Protein AF-A0A960QX09-F1 (afdb_monomer_lite)

Radius of gyration: 23.4 Å; chains: 1; bounding box: 51×48×58 Å

Sequence (249 aa):
DVKGFRGPKDVENPPGEWNRMEVICRGDTIRILINGVLVNEGANANPSEGFICLQAEGAECWIRRYELWPLDQFKEPWEPVESSTDTGYSASGESILPRRLPWSPEKSQAAWEIDGDYEMQLVASEPIVCDPVDVVWDEKGRMFVAEMRDYPLPPEPGPLLSRIRLLRDKDGDGRMDEAVTWADELDHVQGLLPMHGGLLATTRTAILFLKDTDGDDKADVVQPLYIRNEPGHNQLQVSCPRWGLDNAI

Foldseek 3Di:
DPVQDDDPPRLADGPPDDKDWDWDQDQQKIWIDIQLATPDIDGPHPVSDDDDDDDDPPDDDDDPDDDDDDPPPDDDPDDHDDYDPDPQADPVRDGPDDDDDDDDPVVVVVPDDDPDDDDDDDADDPPQAEQFQEWDAAPVRWIKTWHQPCPDPHDDPDFAATFIKTFDDPPPPNHTDHIDGQGGSAARWHAWDHDPQFIFTWHLFFTWTFHDDPPPSHTPDTHGPGGDPDSPHRPDGDHYDDQDPVRDD

Secondary structure (DSSP, 8-state):
--TT---TT--SPPTTSPP-EEEEEETTEEEEEETTEEEEEE-S-SSSSS-------SS----S------TTT---SSPPPPPP---SB-TTS-B-S--PPPPPHHHHHTT----SS--------TTT--SEEEEEE-TT--EEEEE-TT-SSPPSSS---EEEEEEE-SSSSSS--EEEEEEEEESS--EEEEETTEEEEE-SSEEEEEE-SSSSSS--EEEEEEE-S----SSS--------TTS--

Structure (mmCIF, N/CA/C/O backbone):
data_AF-A0A960QX09-F1
#
_entry.id   AF-A0A960QX09-F1
#
loop_
_atom_site.group_PDB
_atom_site.id
_atom_site.type_symbol
_atom_site.label_atom_id
_atom_site.label_alt_id
_atom_site.label_comp_id
_atom_site.label_asym_id
_atom_site.label_entity_id
_atom_site.label_seq_id
_atom_site.pdbx_PDB_ins_code
_atom_site.Cartn_x
_atom_site.Cartn_y
_atom_site.Cartn_z
_atom_site.occupancy
_atom_site.B_iso_or_equiv
_atom_site.auth_seq_id
_atom_site.auth_comp_id
_atom_site.auth_asym_id
_atom_site.auth_atom_id
_atom_site.pdbx_PDB_model_num
ATOM 1 N N . ASP A 1 1 ? 3.086 12.905 -15.453 1.00 44.03 1 ASP A N 1
ATOM 2 C CA . ASP A 1 1 ? 4.295 12.450 -16.174 1.00 44.03 1 ASP A CA 1
ATOM 3 C C . ASP A 1 1 ? 4.573 13.219 -17.448 1.00 44.03 1 ASP A C 1
ATOM 5 O O . ASP A 1 1 ? 3.675 13.837 -18.006 1.00 44.03 1 ASP A O 1
ATOM 9 N N . VAL A 1 2 ? 5.826 13.193 -17.911 1.00 38.38 2 VAL A N 1
ATOM 10 C CA . VAL A 1 2 ? 6.152 13.571 -19.293 1.00 38.38 2 VAL A CA 1
ATOM 11 C C . VAL A 1 2 ? 6.072 12.297 -20.121 1.00 38.38 2 VAL A C 1
ATOM 13 O O . VAL A 1 2 ? 6.813 11.351 -19.859 1.00 38.38 2 VAL A O 1
ATOM 16 N N . LYS A 1 3 ? 5.182 12.268 -21.114 1.00 45.34 3 LYS A N 1
ATOM 17 C CA . LYS A 1 3 ? 5.106 11.171 -22.083 1.00 45.34 3 LYS A CA 1
ATOM 18 C C . LYS A 1 3 ? 6.493 10.939 -22.696 1.00 45.34 3 LYS A C 1
ATOM 20 O O . LYS A 1 3 ? 7.078 11.868 -23.249 1.00 45.34 3 LYS A O 1
ATOM 25 N N . GLY A 1 4 ? 7.023 9.722 -22.567 1.00 53.06 4 GLY A N 1
ATOM 26 C CA . GLY A 1 4 ? 8.364 9.374 -23.053 1.00 53.06 4 GLY A CA 1
ATOM 27 C C . GLY A 1 4 ? 9.517 9.809 -22.141 1.00 53.06 4 GLY A C 1
ATOM 28 O O . GLY A 1 4 ? 10.626 10.007 -22.631 1.00 53.06 4 GLY A O 1
ATOM 29 N N . PHE A 1 5 ? 9.285 9.990 -20.835 1.00 55.28 5 PHE A N 1
ATOM 30 C CA . PHE A 1 5 ? 10.380 10.146 -19.877 1.00 55.28 5 PHE A CA 1
ATOM 31 C C . PHE A 1 5 ? 11.277 8.902 -19.895 1.00 55.28 5 PHE A C 1
ATOM 33 O O . PHE A 1 5 ? 10.812 7.794 -19.650 1.00 55.28 5 PHE A O 1
ATOM 40 N N . ARG A 1 6 ? 12.564 9.113 -20.172 1.00 59.38 6 ARG A N 1
ATOM 41 C CA . ARG A 1 6 ? 13.613 8.094 -20.129 1.00 59.38 6 ARG A CA 1
ATOM 42 C C . ARG A 1 6 ? 14.635 8.506 -19.083 1.00 59.38 6 ARG A C 1
ATOM 44 O O . ARG A 1 6 ? 14.982 9.690 -18.999 1.00 59.38 6 ARG A O 1
ATOM 51 N N . GLY A 1 7 ? 15.104 7.554 -18.281 1.00 61.09 7 GLY A N 1
ATOM 52 C CA . GLY A 1 7 ? 16.215 7.805 -17.369 1.00 61.09 7 GLY A CA 1
ATOM 53 C C . GLY A 1 7 ? 17.446 8.280 -18.155 1.00 61.09 7 GLY A C 1
ATOM 54 O O . GLY A 1 7 ? 17.626 7.879 -19.304 1.00 61.09 7 GLY A O 1
ATOM 55 N N . PRO A 1 8 ? 18.328 9.112 -17.574 1.00 56.88 8 PRO A N 1
ATOM 56 C CA . PRO A 1 8 ? 19.522 9.611 -18.266 1.00 56.88 8 PRO A CA 1
ATOM 57 C C . PRO A 1 8 ? 20.494 8.505 -18.722 1.00 56.88 8 PRO A C 1
ATOM 59 O O . PRO A 1 8 ? 21.439 8.797 -19.447 1.00 56.88 8 PRO A O 1
ATOM 62 N N . LYS A 1 9 ? 20.272 7.258 -18.290 1.00 66.44 9 LYS A N 1
ATOM 63 C CA . LYS A 1 9 ? 21.052 6.064 -18.634 1.00 66.44 9 LYS A CA 1
ATOM 64 C C . LYS A 1 9 ? 20.161 4.878 -19.005 1.00 66.44 9 LYS A C 1
ATOM 66 O O . LYS A 1 9 ? 20.527 3.732 -18.768 1.00 66.44 9 LYS A O 1
ATOM 71 N N . ASP A 1 10 ? 18.969 5.169 -19.521 1.00 73.44 10 ASP A N 1
ATOM 72 C CA . ASP A 1 10 ? 18.088 4.149 -20.073 1.00 73.44 10 ASP A CA 1
ATOM 73 C C . ASP A 1 10 ? 18.834 3.396 -21.186 1.00 73.44 10 ASP A C 1
ATOM 75 O O . ASP A 1 10 ? 19.271 3.995 -22.170 1.00 73.44 10 ASP A O 1
ATOM 79 N N . VAL A 1 11 ? 19.048 2.099 -20.964 1.00 81.12 11 VAL A N 1
ATOM 80 C CA . VAL A 1 11 ? 19.801 1.227 -21.872 1.00 81.12 11 VAL A CA 1
ATOM 81 C C . VAL A 1 11 ? 18.950 0.758 -23.043 1.00 81.12 11 VAL A C 1
ATOM 83 O O . VAL A 1 11 ? 19.486 0.202 -23.999 1.00 81.12 11 VAL A O 1
ATOM 86 N N . GLU A 1 12 ? 17.633 0.960 -22.983 1.00 81.75 12 GLU A N 1
ATOM 87 C CA . GLU A 1 12 ? 16.748 0.625 -24.082 1.00 81.75 12 GLU A CA 1
ATOM 88 C C . GLU A 1 12 ? 16.937 1.606 -25.254 1.00 81.75 12 GLU A C 1
ATOM 90 O O . GLU A 1 12 ? 17.370 2.754 -25.109 1.00 81.75 12 GLU A O 1
ATOM 95 N N . ASN A 1 13 ? 16.546 1.199 -26.448 1.00 81.81 13 ASN A N 1
ATOM 96 C CA . ASN A 1 13 ? 16.424 2.090 -27.587 1.00 81.81 13 ASN A CA 1
ATOM 97 C C . ASN A 1 13 ? 15.143 2.935 -27.459 1.00 81.81 13 ASN A C 1
ATOM 99 O O . ASN A 1 13 ? 14.242 2.588 -26.691 1.00 81.81 13 ASN A O 1
ATOM 103 N N . PRO A 1 14 ? 15.058 4.082 -28.155 1.00 79.19 14 PRO A N 1
ATOM 104 C CA . PRO A 1 14 ? 13.869 4.928 -28.135 1.00 79.19 14 PRO A CA 1
ATOM 105 C C . PRO A 1 14 ? 12.574 4.164 -28.441 1.00 79.19 14 PRO A C 1
ATOM 107 O O . PRO A 1 14 ? 12.598 3.189 -29.195 1.00 79.19 14 PRO A O 1
ATOM 110 N N . PRO A 1 15 ? 11.419 4.620 -27.920 1.00 73.88 15 PRO A N 1
ATOM 111 C CA . PRO A 1 15 ? 10.131 4.017 -28.243 1.00 73.88 15 PRO A CA 1
ATOM 112 C C . PRO A 1 15 ? 9.925 3.865 -29.758 1.00 73.88 15 PRO A C 1
ATOM 114 O O . PRO A 1 15 ? 10.048 4.833 -30.508 1.00 73.88 15 PRO A O 1
ATOM 117 N N . GLY A 1 16 ? 9.594 2.649 -30.196 1.00 79.62 16 GLY A N 1
ATOM 118 C CA . GLY A 1 16 ? 9.444 2.292 -31.613 1.00 79.62 16 GLY A CA 1
ATOM 119 C C . GLY A 1 16 ? 10.680 1.636 -32.239 1.00 79.62 16 GLY A C 1
ATOM 120 O O . GLY A 1 16 ? 10.580 1.085 -33.337 1.00 79.62 16 GLY A O 1
ATOM 121 N N . GLU A 1 17 ? 11.818 1.634 -31.547 1.00 82.00 17 GLU A N 1
ATOM 122 C CA . GLU A 1 17 ? 13.010 0.884 -31.938 1.00 82.00 17 GLU A CA 1
ATOM 123 C C . GLU A 1 17 ? 13.078 -0.475 -31.227 1.00 82.00 17 GLU A C 1
ATOM 125 O O . GLU A 1 17 ? 12.503 -0.687 -30.161 1.00 82.00 17 GLU A O 1
ATOM 130 N N . TRP A 1 18 ? 13.768 -1.435 -31.844 1.00 84.94 18 TRP A N 1
ATOM 131 C CA . TRP A 1 18 ? 13.898 -2.782 -31.291 1.00 84.94 18 TRP A CA 1
ATOM 132 C C . TRP A 1 18 ? 15.008 -2.834 -30.246 1.00 84.94 18 TRP A C 1
ATOM 134 O O . TRP A 1 18 ? 16.137 -2.440 -30.532 1.00 84.94 18 TRP A O 1
ATOM 144 N N . ASN A 1 19 ? 14.710 -3.394 -29.077 1.00 88.56 19 ASN A N 1
ATOM 145 C CA . ASN A 1 19 ? 15.711 -3.777 -28.086 1.00 88.56 19 ASN A CA 1
ATOM 146 C C . ASN A 1 19 ? 16.203 -5.203 -28.316 1.00 88.56 19 ASN A C 1
ATOM 148 O O . ASN A 1 19 ? 15.475 -6.059 -28.830 1.00 88.56 19 ASN A O 1
ATOM 152 N N . ARG A 1 20 ? 17.431 -5.470 -27.877 1.00 87.94 20 ARG A N 1
ATOM 153 C CA . ARG A 1 20 ? 17.954 -6.824 -27.732 1.00 87.94 20 ARG A CA 1
ATOM 154 C C . ARG A 1 20 ? 18.047 -7.179 -26.257 1.00 87.94 20 ARG A C 1
ATOM 156 O O . ARG A 1 20 ? 18.703 -6.473 -25.504 1.00 87.94 20 ARG A O 1
ATOM 163 N N . MET A 1 21 ? 17.448 -8.305 -25.889 1.00 90.31 21 MET A N 1
ATOM 164 C CA . MET A 1 21 ? 17.581 -8.902 -24.567 1.00 90.31 21 MET A CA 1
ATOM 165 C C . MET A 1 21 ? 18.354 -10.212 -24.672 1.00 90.31 21 MET A C 1
ATOM 167 O O . MET A 1 21 ? 18.040 -11.060 -25.509 1.00 90.31 21 MET A O 1
ATOM 171 N N . GLU A 1 22 ? 19.355 -10.373 -23.818 1.00 90.38 22 GLU A N 1
ATOM 172 C CA . GLU A 1 22 ? 20.084 -11.623 -23.640 1.00 90.38 22 GLU A CA 1
ATOM 173 C C . GLU A 1 22 ? 19.839 -12.158 -22.250 1.00 90.38 22 GLU A C 1
ATOM 175 O O . GLU A 1 22 ? 19.958 -11.426 -21.273 1.00 90.38 22 GLU A O 1
ATOM 180 N N . VAL A 1 23 ? 19.557 -13.452 -22.168 1.00 92.25 23 VAL A N 1
ATOM 181 C CA . VAL A 1 23 ? 19.460 -14.165 -20.901 1.00 92.25 23 VAL A CA 1
ATOM 182 C C . VAL A 1 23 ? 20.466 -15.305 -20.943 1.00 92.25 23 VAL A C 1
ATOM 184 O O . VAL A 1 23 ? 20.337 -16.229 -21.746 1.00 92.25 23 VAL A O 1
ATOM 187 N N . ILE A 1 24 ? 21.502 -15.211 -20.112 1.00 92.19 24 ILE A N 1
ATOM 188 C CA . ILE A 1 24 ? 22.587 -16.189 -20.031 1.00 92.19 24 ILE A CA 1
ATOM 189 C C . ILE A 1 24 ? 22.399 -16.991 -18.748 1.00 92.19 24 ILE A C 1
ATOM 191 O O . ILE A 1 24 ? 22.676 -16.494 -17.657 1.00 92.19 24 ILE A O 1
ATOM 195 N N . CYS A 1 25 ? 21.958 -18.238 -18.889 1.00 92.38 25 CYS A N 1
ATOM 196 C CA . CYS A 1 25 ? 21.809 -19.176 -17.779 1.00 92.38 25 CYS A CA 1
ATOM 197 C C . CYS A 1 25 ? 23.020 -20.115 -17.736 1.00 92.38 25 CYS A C 1
ATOM 199 O O . CYS A 1 25 ? 23.154 -20.980 -18.603 1.00 92.38 25 CYS A O 1
ATOM 201 N N . ARG A 1 26 ? 23.913 -19.954 -16.753 1.00 91.69 26 ARG A N 1
ATOM 202 C CA . ARG A 1 26 ? 25.082 -20.826 -16.550 1.00 91.69 26 ARG A CA 1
ATOM 203 C C . ARG A 1 26 ? 25.051 -21.411 -15.144 1.00 91.69 26 ARG A C 1
ATOM 205 O O . ARG A 1 26 ? 25.377 -20.723 -14.183 1.00 91.69 26 ARG A O 1
ATOM 212 N N . GLY A 1 27 ? 24.716 -22.696 -15.051 1.00 91.25 27 GLY A N 1
ATOM 213 C CA . GLY A 1 27 ? 24.478 -23.336 -13.759 1.00 91.25 27 GLY A CA 1
ATOM 214 C C . GLY A 1 27 ? 23.276 -22.693 -13.073 1.00 91.25 27 GLY A C 1
ATOM 215 O O . GLY A 1 27 ? 22.228 -22.541 -13.688 1.00 91.25 27 GLY A O 1
ATOM 216 N N . ASP A 1 28 ? 23.453 -22.272 -11.827 1.00 93.31 28 ASP A N 1
ATOM 217 C CA . ASP A 1 28 ? 22.458 -21.569 -11.013 1.00 93.31 28 ASP A CA 1
ATOM 218 C C . ASP A 1 28 ? 22.553 -20.031 -11.110 1.00 93.31 28 ASP A C 1
ATOM 220 O O . ASP A 1 28 ? 21.891 -19.321 -10.350 1.00 93.31 28 ASP A O 1
ATOM 224 N N . THR A 1 29 ? 23.349 -19.510 -12.049 1.00 93.56 29 THR A N 1
ATOM 225 C CA . THR A 1 29 ? 23.485 -18.073 -12.312 1.00 93.56 29 THR A CA 1
ATOM 226 C C . THR A 1 29 ? 22.738 -17.675 -13.579 1.00 93.56 29 THR A C 1
ATOM 228 O O . THR A 1 29 ? 22.919 -18.277 -14.642 1.00 93.56 29 THR A O 1
ATOM 231 N N . ILE A 1 30 ? 21.950 -16.604 -13.483 1.00 93.44 30 ILE A N 1
ATOM 232 C CA . ILE A 1 30 ? 21.207 -15.997 -14.590 1.00 93.44 30 ILE A CA 1
ATOM 233 C C . ILE A 1 30 ? 21.666 -14.550 -14.740 1.00 93.44 30 ILE A C 1
ATOM 235 O O . ILE A 1 30 ? 21.581 -13.763 -13.799 1.00 93.44 30 ILE A O 1
ATOM 239 N N . ARG A 1 31 ? 22.129 -14.181 -15.933 1.00 91.88 31 ARG A N 1
ATOM 240 C CA . ARG A 1 31 ? 22.474 -12.797 -16.286 1.00 91.88 31 ARG A CA 1
ATOM 241 C C . ARG A 1 31 ? 21.558 -12.290 -17.379 1.00 91.88 31 ARG A C 1
ATOM 243 O O . ARG A 1 31 ? 21.351 -12.991 -18.367 1.00 91.88 31 ARG A O 1
ATOM 250 N N . ILE A 1 32 ? 21.059 -11.073 -17.211 1.00 91.00 32 ILE A N 1
ATOM 251 C CA . ILE A 1 32 ? 20.203 -10.400 -18.181 1.00 91.00 32 ILE A CA 1
ATOM 252 C C . ILE A 1 32 ? 20.935 -9.176 -18.709 1.00 91.00 32 ILE A C 1
ATOM 254 O O . ILE A 1 32 ? 21.318 -8.297 -17.933 1.00 91.00 32 ILE A O 1
ATOM 258 N N . LEU A 1 33 ? 21.099 -9.110 -20.026 1.00 89.94 33 LEU A N 1
ATOM 259 C CA . LEU A 1 33 ? 21.647 -7.950 -20.709 1.00 89.94 33 LEU A CA 1
ATOM 260 C C . LEU A 1 33 ? 20.582 -7.318 -21.599 1.00 89.94 33 LEU A C 1
ATOM 262 O O . LEU A 1 33 ? 19.834 -8.030 -22.268 1.00 89.94 33 LEU A O 1
ATOM 266 N N . ILE A 1 34 ? 20.546 -5.991 -21.637 1.00 88.69 34 ILE A N 1
ATOM 267 C CA . ILE A 1 34 ? 19.752 -5.216 -22.590 1.00 88.69 34 ILE A CA 1
ATOM 268 C C . ILE A 1 34 ? 20.716 -4.396 -23.435 1.00 88.69 34 ILE A C 1
ATOM 270 O O . ILE A 1 34 ? 21.541 -3.656 -22.905 1.00 88.69 34 ILE A O 1
ATOM 274 N N . ASN A 1 35 ? 20.641 -4.570 -24.754 1.00 87.94 35 ASN A N 1
ATOM 275 C CA . ASN A 1 35 ? 21.515 -3.924 -25.733 1.00 87.94 35 ASN A CA 1
ATOM 276 C C . ASN A 1 35 ? 23.011 -4.059 -25.384 1.00 87.94 35 ASN A C 1
ATOM 278 O O . ASN A 1 35 ? 23.769 -3.111 -25.532 1.00 87.94 35 ASN A O 1
ATOM 282 N N . GLY A 1 36 ? 23.432 -5.237 -24.901 1.00 82.50 36 GLY A N 1
ATOM 283 C CA . GLY A 1 36 ? 24.820 -5.534 -24.514 1.00 82.50 36 GLY A CA 1
ATOM 284 C C . GLY A 1 36 ? 25.215 -5.076 -23.103 1.00 82.50 36 GLY A C 1
ATOM 285 O O . GLY A 1 36 ? 26.291 -5.425 -22.622 1.00 82.50 36 GLY A O 1
ATOM 286 N N . VAL A 1 37 ? 24.343 -4.350 -22.400 1.00 79.81 37 VAL A N 1
ATOM 287 C CA . VAL A 1 37 ? 24.586 -3.875 -21.033 1.00 79.81 37 VAL A CA 1
ATOM 288 C C . VAL A 1 37 ? 23.974 -4.840 -20.025 1.00 79.81 37 VAL A C 1
ATOM 290 O O . VAL A 1 37 ? 22.777 -5.105 -20.085 1.00 79.81 37 VAL A O 1
ATOM 293 N N . LEU A 1 38 ? 24.767 -5.344 -19.073 1.00 84.06 38 LEU A N 1
ATOM 294 C CA . LEU A 1 38 ? 24.258 -6.147 -17.955 1.00 84.06 38 LEU A CA 1
ATOM 295 C C . LEU A 1 38 ? 23.330 -5.294 -17.079 1.00 84.06 38 LEU A C 1
ATOM 297 O O . LEU A 1 38 ? 23.784 -4.341 -16.452 1.00 84.06 38 LEU A O 1
ATOM 301 N N . VAL A 1 39 ? 22.047 -5.653 -17.026 1.00 84.06 39 VAL A N 1
ATOM 302 C CA . VAL A 1 39 ? 21.027 -4.939 -16.236 1.00 84.06 39 VAL A CA 1
ATOM 303 C C . VAL A 1 39 ? 20.589 -5.703 -14.994 1.00 84.06 39 VAL A C 1
ATOM 305 O O . VAL A 1 39 ? 20.081 -5.096 -14.056 1.00 84.06 39 VAL A O 1
ATOM 308 N N . ASN A 1 40 ? 20.759 -7.028 -14.976 1.00 86.12 40 ASN A N 1
ATOM 309 C CA . ASN A 1 40 ? 20.392 -7.851 -13.830 1.00 86.12 40 ASN A CA 1
ATOM 310 C C . ASN A 1 40 ? 21.253 -9.120 -13.758 1.00 86.12 40 ASN A C 1
ATOM 312 O O . ASN A 1 40 ? 21.606 -9.705 -14.785 1.00 86.12 40 ASN A O 1
ATOM 316 N N . GLU A 1 41 ? 21.564 -9.559 -12.544 1.00 91.56 41 GLU A N 1
ATOM 317 C CA . GLU A 1 41 ? 22.264 -10.810 -12.265 1.00 91.56 41 GLU A CA 1
ATOM 318 C C . GLU A 1 41 ? 21.666 -11.463 -11.015 1.00 91.56 41 GLU A C 1
ATOM 320 O O . GLU A 1 41 ? 21.620 -10.862 -9.943 1.00 91.56 41 GLU A O 1
ATOM 325 N N . GLY A 1 42 ? 21.219 -12.708 -11.163 1.00 87.88 42 GLY A N 1
ATOM 326 C CA . GLY A 1 42 ? 20.766 -13.564 -10.072 1.00 87.88 42 GLY A CA 1
ATOM 327 C C . GLY A 1 42 ? 21.670 -14.785 -9.938 1.00 87.88 42 GLY A C 1
ATOM 328 O O . GLY A 1 42 ? 22.134 -15.328 -10.939 1.00 87.88 42 GLY A O 1
ATOM 329 N N . ALA A 1 43 ? 21.903 -15.230 -8.706 1.00 91.75 43 ALA A N 1
ATOM 330 C CA . ALA A 1 43 ? 22.661 -16.440 -8.387 1.00 91.75 43 ALA A CA 1
ATOM 331 C C . ALA A 1 43 ? 21.861 -17.332 -7.429 1.00 91.75 43 ALA A C 1
ATOM 333 O O . ALA A 1 43 ? 20.946 -16.851 -6.756 1.00 91.75 43 ALA A O 1
ATOM 334 N N . ASN A 1 44 ? 22.237 -18.609 -7.325 1.00 92.50 44 ASN A N 1
ATOM 335 C CA . ASN A 1 44 ? 21.518 -19.628 -6.549 1.00 92.50 44 ASN A CA 1
ATOM 336 C C . ASN A 1 44 ? 20.071 -19.846 -7.037 1.00 92.50 44 ASN A C 1
ATOM 338 O O . ASN A 1 44 ? 19.156 -20.046 -6.234 1.00 92.50 44 ASN A O 1
ATOM 342 N N . ALA A 1 45 ? 19.844 -19.784 -8.353 1.00 89.12 45 ALA A N 1
ATOM 343 C CA . ALA A 1 45 ? 18.545 -20.081 -8.945 1.00 89.12 45 ALA A CA 1
ATOM 344 C C . ALA A 1 45 ? 18.127 -21.531 -8.645 1.00 89.12 45 ALA A C 1
ATOM 346 O O . ALA A 1 45 ? 18.881 -22.474 -8.890 1.00 89.12 45 ALA A O 1
ATOM 347 N N . ASN A 1 46 ? 16.909 -21.708 -8.130 1.00 89.38 46 ASN A N 1
ATOM 348 C CA . ASN A 1 46 ? 16.318 -23.014 -7.860 1.00 89.38 46 ASN A CA 1
ATOM 349 C C . ASN A 1 46 ? 14.894 -23.079 -8.449 1.00 89.38 46 ASN A C 1
ATOM 351 O O . ASN A 1 46 ? 14.038 -22.309 -8.007 1.00 89.38 46 ASN A O 1
ATOM 355 N N . PRO A 1 47 ? 14.614 -23.986 -9.402 1.00 88.38 47 PRO A N 1
ATOM 356 C CA . PRO A 1 47 ? 15.530 -24.993 -9.950 1.00 88.38 47 PRO A CA 1
ATOM 357 C C . PRO A 1 47 ? 16.639 -24.379 -10.826 1.00 88.38 47 PRO A C 1
ATOM 359 O O . PRO A 1 47 ? 16.419 -23.370 -11.490 1.00 88.38 47 PRO A O 1
ATOM 362 N N . SER A 1 48 ? 17.825 -24.999 -10.837 1.00 88.44 48 SER A N 1
ATOM 363 C CA . SER A 1 48 ? 18.981 -24.566 -11.648 1.00 88.44 48 SER A CA 1
ATOM 364 C C . SER A 1 48 ? 19.012 -25.175 -13.058 1.00 88.44 48 SER A C 1
ATOM 366 O O . SER A 1 48 ? 19.858 -24.825 -13.876 1.00 88.44 48 SER A O 1
ATOM 368 N N . GLU A 1 49 ? 18.078 -26.076 -13.367 1.00 89.44 49 GLU A N 1
ATOM 369 C CA . GLU A 1 49 ? 17.894 -26.684 -14.684 1.00 89.44 49 GLU A CA 1
ATOM 370 C C . GLU A 1 49 ? 16.408 -26.944 -14.962 1.00 89.44 49 GLU A C 1
ATOM 372 O O . GLU A 1 49 ? 15.607 -27.112 -14.040 1.00 89.44 49 GLU A O 1
ATOM 377 N N . GLY A 1 50 ? 16.025 -26.978 -16.240 1.00 89.50 50 GLY A N 1
ATOM 378 C CA . GLY A 1 50 ? 14.648 -27.251 -16.638 1.00 89.50 50 GLY A CA 1
ATOM 379 C C . GLY A 1 50 ? 14.253 -26.598 -17.956 1.00 89.50 50 GLY A C 1
ATOM 380 O O . GLY A 1 50 ? 15.090 -26.277 -18.800 1.00 89.50 50 GLY A O 1
ATOM 381 N N . PHE A 1 51 ? 12.945 -26.424 -18.134 1.00 86.25 51 PHE A N 1
ATOM 382 C CA . PHE A 1 51 ? 12.386 -25.746 -19.298 1.00 86.25 51 PHE A CA 1
ATOM 383 C C . PHE A 1 51 ? 12.562 -24.231 -19.187 1.00 86.25 51 PHE A C 1
ATOM 385 O O . PHE A 1 51 ? 12.381 -23.651 -18.119 1.00 86.25 51 PHE A O 1
ATOM 392 N N . ILE A 1 52 ? 12.873 -23.593 -20.314 1.00 84.44 52 ILE A N 1
ATOM 393 C CA . ILE A 1 52 ? 12.932 -22.136 -20.433 1.00 84.44 52 ILE A CA 1
ATOM 394 C C . ILE A 1 52 ? 11.587 -21.660 -20.979 1.00 84.44 52 ILE A C 1
ATOM 396 O O . ILE A 1 52 ? 11.150 -22.114 -22.038 1.00 84.44 52 ILE A O 1
ATOM 400 N N . CYS A 1 53 ? 10.948 -20.739 -20.262 1.00 83.12 53 CYS A N 1
ATOM 401 C CA . CYS A 1 53 ? 9.669 -20.147 -20.641 1.00 83.12 53 CYS A CA 1
ATOM 402 C C . CYS A 1 53 ? 9.835 -18.657 -20.951 1.00 83.12 53 CYS A C 1
ATOM 404 O O . CYS A 1 53 ? 10.671 -17.978 -20.357 1.00 83.12 53 CYS A O 1
ATOM 406 N N . LEU A 1 54 ? 9.003 -18.149 -21.859 1.00 82.25 54 LEU A N 1
ATOM 407 C CA . LEU A 1 54 ? 8.808 -16.716 -22.060 1.00 82.25 54 LEU A CA 1
ATOM 408 C C . LEU A 1 54 ? 7.578 -16.270 -21.272 1.00 82.25 54 LEU A C 1
ATOM 410 O O . LEU A 1 54 ? 6.514 -16.873 -21.404 1.00 82.25 54 LEU A O 1
ATOM 414 N N . GLN A 1 55 ? 7.728 -15.211 -20.481 1.00 82.81 55 GLN A N 1
ATOM 415 C CA . GLN A 1 55 ? 6.650 -14.599 -19.710 1.00 82.81 55 GLN A CA 1
ATOM 416 C C . GLN A 1 55 ? 6.567 -13.111 -20.056 1.00 82.81 55 GLN A C 1
ATOM 418 O O . GLN A 1 55 ? 7.590 -12.439 -20.163 1.00 82.81 55 GLN A O 1
ATOM 423 N N . ALA A 1 56 ? 5.344 -12.610 -20.218 1.00 81.56 56 ALA A N 1
ATOM 424 C CA . ALA A 1 56 ? 5.047 -11.185 -20.272 1.00 81.56 56 ALA A CA 1
ATOM 425 C C . ALA A 1 56 ? 4.163 -10.840 -19.067 1.00 81.56 56 ALA A C 1
ATOM 427 O O . ALA A 1 56 ? 3.176 -11.533 -18.811 1.00 81.56 56 ALA A O 1
ATOM 428 N N . GLU A 1 57 ? 4.525 -9.807 -18.308 1.00 74.69 57 GLU A N 1
ATOM 429 C CA . GLU A 1 57 ? 3.769 -9.363 -17.134 1.00 74.69 57 GLU A CA 1
ATOM 430 C C . GLU A 1 57 ? 2.921 -8.139 -17.484 1.00 74.69 57 GLU A C 1
ATOM 432 O O . GLU A 1 57 ? 3.441 -7.060 -17.746 1.00 74.69 57 GLU A O 1
ATOM 437 N N . GLY A 1 58 ? 1.598 -8.312 -17.510 1.00 67.19 58 GLY A N 1
ATOM 438 C CA . GLY A 1 58 ? 0.634 -7.206 -17.554 1.00 67.19 58 GLY A CA 1
ATOM 439 C C . GLY A 1 58 ? 0.514 -6.425 -18.871 1.00 67.19 58 GLY A C 1
ATOM 440 O O . GLY A 1 58 ? -0.416 -5.633 -18.992 1.00 67.19 58 GLY A O 1
ATOM 441 N N . ALA A 1 59 ? 1.383 -6.650 -19.863 1.00 75.69 59 ALA A N 1
ATOM 442 C CA . ALA A 1 59 ? 1.341 -5.965 -21.159 1.00 75.69 59 ALA A CA 1
ATOM 443 C C . ALA A 1 59 ? 1.747 -6.867 -22.339 1.00 75.69 59 ALA A C 1
ATOM 445 O O . ALA A 1 59 ? 2.385 -7.908 -22.170 1.00 75.69 59 ALA A O 1
ATOM 446 N N . GLU A 1 60 ? 1.377 -6.454 -23.554 1.00 81.25 60 GLU A N 1
ATOM 447 C CA . GLU A 1 60 ? 1.761 -7.140 -24.791 1.00 81.25 60 GLU A CA 1
ATOM 448 C C . GLU A 1 60 ? 3.275 -7.062 -25.041 1.00 81.25 60 GLU A C 1
ATOM 450 O O . GLU A 1 60 ? 3.887 -5.999 -24.939 1.00 81.25 60 GLU A O 1
ATOM 455 N N . CYS A 1 61 ? 3.872 -8.188 -25.443 1.00 81.44 61 CYS A N 1
ATOM 456 C CA . CYS A 1 61 ? 5.276 -8.270 -25.836 1.00 81.44 61 CYS A CA 1
ATOM 457 C C . CYS A 1 61 ? 5.391 -8.599 -27.328 1.00 81.44 61 CYS A C 1
ATOM 459 O O . CYS A 1 61 ? 4.882 -9.620 -27.796 1.00 81.44 61 CYS A O 1
ATOM 461 N N . TRP A 1 62 ? 6.096 -7.748 -28.073 1.00 85.81 62 TRP A N 1
ATOM 462 C CA . TRP A 1 62 ? 6.367 -7.949 -29.493 1.00 85.81 62 TRP A CA 1
ATOM 463 C C . TRP A 1 62 ? 7.773 -8.518 -29.663 1.00 85.81 62 TRP A C 1
ATOM 465 O O . TRP A 1 62 ? 8.753 -7.902 -29.251 1.00 85.81 62 TRP A O 1
ATOM 475 N N . ILE A 1 63 ? 7.887 -9.685 -30.299 1.00 89.12 63 ILE A N 1
ATOM 476 C CA . ILE A 1 63 ? 9.168 -10.371 -30.496 1.00 89.12 63 ILE A CA 1
ATOM 477 C C . ILE A 1 63 ? 9.456 -10.472 -31.988 1.00 89.12 63 ILE A C 1
ATOM 479 O O . ILE A 1 63 ? 8.785 -11.196 -32.722 1.00 89.12 63 ILE A O 1
ATOM 483 N N . ARG A 1 64 ? 10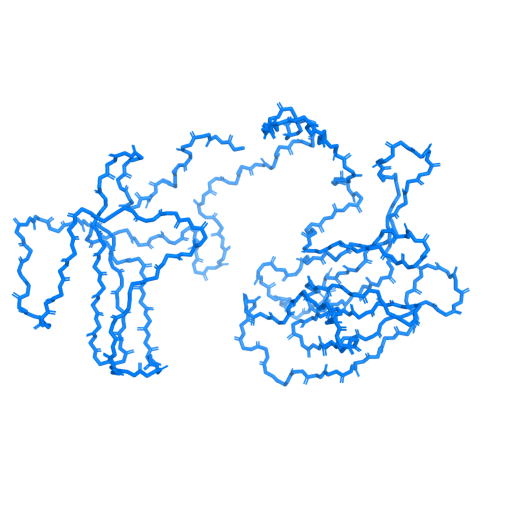.490 -9.762 -32.446 1.00 87.56 64 ARG A N 1
ATOM 484 C CA . ARG A 1 64 ? 10.926 -9.824 -33.848 1.00 87.56 64 ARG A CA 1
ATOM 485 C C . ARG A 1 64 ? 11.751 -11.074 -34.160 1.00 87.56 64 ARG A C 1
ATOM 487 O O . ARG A 1 64 ? 11.660 -11.607 -35.263 1.00 87.56 64 ARG A O 1
ATOM 494 N N . ARG A 1 65 ? 12.594 -11.507 -33.221 1.00 88.19 65 ARG A N 1
ATOM 495 C CA . ARG A 1 65 ? 13.466 -12.681 -33.345 1.00 88.19 65 ARG A CA 1
ATOM 496 C C . ARG A 1 65 ? 13.698 -13.266 -31.960 1.00 88.19 65 ARG A C 1
ATOM 498 O O . ARG A 1 65 ? 14.064 -12.533 -31.048 1.00 88.19 65 ARG A O 1
ATOM 505 N N . TYR A 1 66 ? 13.506 -14.573 -31.836 1.00 88.94 66 TYR A N 1
ATOM 506 C CA . TYR A 1 66 ? 13.794 -15.333 -30.628 1.00 88.94 66 TYR A CA 1
ATOM 507 C C . TYR A 1 66 ? 14.695 -16.502 -30.983 1.00 88.94 66 TYR A C 1
ATOM 509 O O . TYR A 1 66 ? 14.418 -17.231 -31.936 1.00 88.94 66 TYR A O 1
ATOM 517 N N . GLU A 1 67 ? 15.775 -16.661 -30.229 1.00 89.38 67 GLU A N 1
ATOM 518 C CA . GLU A 1 67 ? 16.748 -17.719 -30.446 1.00 89.38 67 GLU A CA 1
ATOM 519 C C . GLU A 1 67 ? 17.199 -18.288 -29.115 1.00 89.38 67 GLU A C 1
ATOM 521 O O . GLU A 1 67 ? 17.384 -17.555 -28.145 1.00 89.38 67 GLU A O 1
ATOM 526 N N . LEU A 1 68 ? 17.422 -19.597 -29.104 1.00 90.75 68 LEU A N 1
ATOM 527 C CA . LEU A 1 68 ? 18.006 -20.302 -27.982 1.00 90.75 68 LEU A CA 1
ATOM 528 C C . LEU A 1 68 ? 19.285 -20.977 -28.464 1.00 90.75 68 LEU A C 1
ATOM 530 O O . LEU A 1 68 ? 19.254 -21.812 -29.368 1.00 90.75 68 LEU A O 1
ATOM 534 N N . TRP A 1 69 ? 20.402 -20.602 -27.853 1.00 91.25 69 TRP A N 1
ATOM 535 C CA . TRP A 1 69 ? 21.722 -21.119 -28.184 1.00 91.25 69 TRP A CA 1
ATOM 536 C C . TRP A 1 69 ? 22.297 -21.864 -26.980 1.00 91.25 69 TRP A C 1
ATOM 538 O O . TRP A 1 69 ? 22.149 -21.391 -25.851 1.00 91.25 69 TRP A O 1
ATOM 548 N N . PRO A 1 70 ? 22.993 -22.997 -27.183 1.00 91.94 70 PRO A N 1
ATOM 549 C CA . PRO A 1 70 ? 23.847 -23.541 -26.140 1.00 91.94 70 PRO A CA 1
ATOM 550 C C . PRO A 1 70 ? 24.895 -22.503 -25.722 1.00 91.94 70 PRO A C 1
ATOM 552 O O . PRO A 1 70 ? 25.348 -21.697 -26.543 1.00 91.94 70 PRO A O 1
ATOM 555 N N . LEU A 1 71 ? 25.300 -22.549 -24.451 1.00 89.00 71 LEU A N 1
ATOM 556 C CA . LEU A 1 71 ? 26.319 -21.647 -23.918 1.00 89.00 71 LEU A CA 1
ATOM 557 C C . LEU A 1 71 ? 27.581 -21.657 -24.786 1.00 89.00 71 LEU A C 1
ATOM 559 O O . LEU A 1 71 ? 27.992 -22.696 -25.302 1.00 89.00 71 LEU A O 1
ATOM 563 N N . ASP A 1 72 ? 28.185 -20.477 -24.929 1.00 84.25 72 ASP A N 1
ATOM 564 C CA . ASP A 1 72 ? 29.461 -20.251 -25.619 1.00 84.25 72 ASP A CA 1
ATOM 565 C C . ASP A 1 72 ? 29.453 -20.528 -27.140 1.00 84.25 72 ASP A C 1
ATOM 567 O O . ASP A 1 72 ? 30.488 -20.407 -27.798 1.00 84.25 72 ASP A O 1
ATOM 571 N N . GLN A 1 73 ? 28.297 -20.863 -27.731 1.00 85.94 73 GLN A N 1
ATOM 572 C CA . GLN A 1 73 ? 28.163 -21.069 -29.181 1.00 85.94 73 GLN A CA 1
ATOM 573 C C . GLN A 1 73 ? 27.703 -19.821 -29.935 1.00 85.94 73 GLN A C 1
ATOM 575 O O . GLN A 1 73 ? 28.015 -19.669 -31.118 1.00 85.94 73 GLN A O 1
ATOM 580 N N . PHE A 1 74 ? 26.976 -18.924 -29.268 1.00 81.75 74 PHE A N 1
ATOM 581 C CA . PHE A 1 74 ? 26.588 -17.654 -29.865 1.00 81.75 74 PHE A CA 1
ATOM 582 C C . PHE A 1 74 ? 27.810 -16.737 -29.986 1.00 81.75 74 PHE A C 1
ATOM 584 O O . PHE A 1 74 ? 28.540 -16.522 -29.020 1.00 81.75 74 PHE A O 1
ATOM 591 N N . LYS A 1 75 ? 28.026 -16.189 -31.183 1.00 73.31 75 LYS A N 1
ATOM 592 C CA . LYS A 1 75 ? 29.011 -15.135 -31.433 1.00 73.31 75 LYS A CA 1
ATOM 593 C C . LYS A 1 75 ? 28.272 -13.888 -31.866 1.00 73.31 75 LYS A C 1
ATOM 595 O O . LYS A 1 75 ? 27.524 -13.931 -32.842 1.00 73.31 75 LYS A O 1
ATOM 600 N N . GLU A 1 76 ? 28.498 -12.801 -31.146 1.00 67.12 76 GLU A N 1
ATOM 601 C CA . GLU A 1 76 ? 27.855 -11.529 -31.429 1.00 67.12 76 GLU A CA 1
ATOM 602 C C . GLU A 1 76 ? 28.375 -10.967 -32.765 1.00 67.12 76 GLU A C 1
ATOM 604 O O . GLU A 1 76 ? 29.588 -10.849 -32.949 1.00 67.12 76 GLU A O 1
ATOM 609 N N . PRO A 1 77 ? 27.498 -10.682 -33.742 1.00 67.31 77 PRO A N 1
ATOM 610 C CA . PRO A 1 77 ? 27.929 -10.167 -35.036 1.00 67.31 77 PRO A CA 1
ATOM 611 C C . PRO A 1 77 ? 28.108 -8.637 -35.061 1.00 67.31 77 PRO A C 1
ATOM 613 O O . PRO A 1 77 ? 28.392 -8.092 -36.126 1.00 67.31 77 PRO A O 1
ATOM 616 N N . TRP A 1 78 ? 27.937 -7.939 -33.934 1.00 65.19 78 TRP A N 1
ATOM 617 C CA . TRP A 1 78 ? 28.114 -6.486 -33.799 1.00 65.19 78 TRP A CA 1
ATOM 618 C C . TRP A 1 78 ? 28.976 -6.141 -32.570 1.00 65.19 78 TRP A C 1
ATOM 620 O O . TRP A 1 78 ? 29.271 -7.004 -31.749 1.00 65.19 78 TRP A O 1
ATOM 630 N N . GLU A 1 79 ? 29.413 -4.884 -32.476 1.00 61.34 79 GLU A N 1
ATOM 631 C CA . GLU A 1 79 ? 30.295 -4.381 -31.411 1.00 61.34 79 GLU A CA 1
ATOM 632 C C . GLU A 1 79 ? 29.556 -4.287 -30.054 1.00 61.34 79 GLU A C 1
ATOM 634 O O . GLU A 1 79 ? 28.425 -3.788 -30.031 1.00 61.34 79 GLU A O 1
ATOM 639 N N . PRO A 1 80 ? 30.165 -4.713 -28.927 1.00 55.38 80 PRO A N 1
ATOM 640 C CA . PRO A 1 80 ? 29.572 -4.585 -27.595 1.00 55.38 80 PRO A CA 1
ATOM 641 C C . PRO A 1 80 ? 29.321 -3.120 -27.223 1.00 55.38 80 PRO A C 1
ATOM 643 O O . PRO A 1 80 ? 30.196 -2.269 -27.391 1.00 55.38 80 PRO A O 1
ATOM 646 N N . VAL A 1 81 ? 28.144 -2.824 -26.671 1.00 55.22 81 VAL A N 1
ATOM 647 C CA . VAL A 1 81 ? 27.845 -1.503 -26.100 1.00 55.22 81 VAL A CA 1
ATOM 648 C C . VAL A 1 81 ? 28.436 -1.432 -24.691 1.00 55.22 81 VAL A C 1
ATOM 650 O O . VAL A 1 81 ? 28.320 -2.375 -23.911 1.00 55.22 81 VAL A O 1
ATOM 653 N N . GLU A 1 82 ? 29.094 -0.322 -24.360 1.00 46.34 82 GLU A N 1
ATOM 654 C CA . GLU A 1 82 ? 29.717 -0.112 -23.049 1.00 46.34 82 GLU A CA 1
ATOM 655 C C . GLU A 1 82 ? 28.668 -0.163 -21.920 1.00 46.34 82 GLU A C 1
ATOM 657 O O . GLU A 1 82 ? 27.627 0.492 -21.985 1.00 46.34 82 GLU A O 1
ATOM 662 N N . SER A 1 83 ? 28.931 -0.953 -20.875 1.00 41.09 83 SER A N 1
ATOM 663 C CA . SER A 1 83 ? 27.988 -1.180 -19.777 1.00 41.09 83 SER A CA 1
ATOM 664 C C . SER A 1 83 ? 27.740 0.078 -18.936 1.00 41.09 83 SER A C 1
ATOM 666 O O . SER A 1 83 ? 28.687 0.666 -18.411 1.00 41.09 83 SER A O 1
ATOM 668 N N . SER A 1 84 ? 26.472 0.427 -18.706 1.00 43.12 84 SER A N 1
ATOM 669 C CA . SER A 1 84 ? 26.075 1.387 -17.668 1.00 43.12 84 SER A CA 1
ATOM 670 C C . SER A 1 84 ? 26.158 0.738 -16.282 1.00 43.12 84 SER A C 1
ATOM 672 O O . SER A 1 84 ? 25.603 -0.332 -16.060 1.00 43.12 84 SER A O 1
ATOM 674 N N . THR A 1 85 ? 26.834 1.388 -15.335 1.00 43.38 85 THR A N 1
ATOM 675 C CA . THR A 1 85 ? 27.024 0.927 -13.944 1.00 43.38 85 THR A CA 1
ATOM 676 C C . THR A 1 85 ? 26.017 1.528 -12.957 1.00 43.38 85 THR A C 1
ATOM 678 O O . THR A 1 85 ? 26.280 1.593 -11.759 1.00 43.38 85 THR A O 1
ATOM 681 N N . ASP A 1 86 ? 24.885 2.032 -13.443 1.00 50.16 86 ASP A N 1
ATOM 682 C CA . ASP A 1 86 ? 24.041 2.950 -12.684 1.00 50.16 86 ASP A CA 1
ATOM 683 C C . ASP A 1 86 ? 22.586 2.469 -12.585 1.00 50.16 86 ASP A C 1
ATOM 685 O O . ASP A 1 86 ? 21.828 2.536 -13.551 1.00 50.16 86 ASP A O 1
ATOM 689 N N . THR A 1 87 ? 22.207 2.014 -11.389 1.00 49.41 87 THR A N 1
ATOM 690 C CA . THR A 1 87 ? 20.854 1.578 -11.004 1.00 49.41 87 THR A CA 1
ATOM 691 C C . THR A 1 87 ? 19.962 2.725 -10.504 1.00 49.41 87 THR A C 1
ATOM 693 O O . THR A 1 87 ? 18.863 2.482 -10.009 1.00 49.41 87 THR A O 1
ATOM 696 N N . GLY A 1 88 ? 20.412 3.982 -10.594 1.00 47.62 88 GLY A N 1
ATOM 697 C CA . GLY A 1 88 ? 19.697 5.161 -10.095 1.00 47.62 88 GLY A CA 1
ATOM 698 C C . GLY A 1 88 ? 19.842 5.412 -8.588 1.00 47.62 88 GLY A C 1
ATOM 699 O O . GLY A 1 88 ? 19.273 6.385 -8.081 1.00 47.62 88 GLY A O 1
ATOM 700 N N . TYR A 1 89 ? 20.632 4.594 -7.886 1.00 44.94 89 TYR A N 1
ATOM 701 C CA . TYR A 1 89 ? 20.927 4.725 -6.458 1.00 44.94 89 TYR A CA 1
ATOM 702 C C . TYR A 1 89 ? 22.430 4.611 -6.199 1.00 44.94 89 TYR A C 1
ATOM 704 O O . TYR A 1 89 ? 23.122 3.791 -6.803 1.00 44.94 89 TYR A O 1
ATOM 712 N N . SER A 1 90 ? 22.944 5.413 -5.267 1.00 49.56 90 SER A N 1
ATOM 713 C CA . SER A 1 90 ? 24.266 5.164 -4.693 1.00 49.56 90 SER A CA 1
ATOM 714 C C . SER A 1 90 ? 24.227 3.938 -3.767 1.00 49.56 90 SER A C 1
ATOM 716 O O . SER A 1 90 ? 23.176 3.554 -3.256 1.00 49.56 90 SER A O 1
ATOM 718 N N . ALA A 1 91 ? 25.396 3.375 -3.449 1.00 41.66 91 ALA A N 1
ATOM 719 C CA . ALA A 1 91 ? 25.531 2.349 -2.408 1.00 41.66 91 ALA A CA 1
ATOM 720 C C . ALA A 1 91 ? 25.066 2.819 -1.007 1.00 41.66 91 ALA A C 1
ATOM 722 O O . ALA A 1 91 ? 24.917 2.001 -0.106 1.00 41.66 91 ALA A O 1
ATOM 723 N N . SER A 1 92 ? 24.841 4.127 -0.824 1.00 49.94 92 SER A N 1
ATOM 724 C CA . SER A 1 92 ? 24.281 4.742 0.385 1.00 49.94 92 SER A CA 1
ATOM 725 C C . SER A 1 92 ? 22.772 5.021 0.301 1.00 49.94 92 SER A C 1
ATOM 727 O O . SER A 1 92 ? 22.219 5.604 1.229 1.00 49.94 92 SER A O 1
ATOM 729 N N . GLY A 1 93 ? 22.097 4.635 -0.790 1.00 44.91 93 GLY A N 1
ATOM 730 C CA . GLY A 1 93 ? 20.658 4.861 -0.987 1.00 44.91 93 GLY A CA 1
ATOM 731 C C . GLY A 1 93 ? 20.285 6.287 -1.409 1.00 44.91 93 GLY A C 1
ATOM 732 O O . GLY A 1 93 ? 19.103 6.625 -1.479 1.00 44.91 93 GLY A O 1
ATOM 733 N N . GLU A 1 94 ? 21.264 7.139 -1.719 1.00 46.31 94 GLU A N 1
ATOM 734 C CA . GLU A 1 94 ? 20.998 8.475 -2.244 1.00 46.31 94 GLU A CA 1
ATOM 735 C C . GLU A 1 94 ? 20.598 8.392 -3.719 1.00 46.31 94 GLU A C 1
ATOM 737 O O . GLU A 1 94 ? 21.262 7.748 -4.536 1.00 46.31 94 GLU A O 1
ATOM 742 N N . SER A 1 95 ? 19.498 9.068 -4.068 1.00 48.03 95 SER A N 1
ATOM 743 C CA . SER A 1 95 ? 19.099 9.217 -5.465 1.00 48.03 95 SER A CA 1
ATOM 744 C C . SER A 1 95 ? 20.094 10.130 -6.169 1.00 48.03 95 SER A C 1
ATOM 746 O O . SER A 1 95 ? 20.271 11.289 -5.796 1.00 48.03 95 SER A O 1
ATOM 748 N N . ILE A 1 96 ? 20.724 9.598 -7.207 1.00 54.78 96 ILE A N 1
ATOM 749 C CA . ILE A 1 96 ? 21.688 10.305 -8.059 1.00 54.78 96 ILE A CA 1
ATOM 750 C C . ILE A 1 96 ? 21.012 11.009 -9.247 1.00 54.78 96 ILE A C 1
ATOM 752 O O . ILE A 1 96 ? 21.672 11.645 -10.068 1.00 54.78 96 ILE A O 1
ATOM 756 N N . LEU A 1 97 ? 19.678 10.940 -9.315 1.00 52.75 97 LEU A N 1
ATOM 757 C CA . LEU A 1 97 ? 18.853 11.730 -10.220 1.00 52.75 97 LEU A CA 1
ATOM 758 C C . LEU A 1 97 ? 18.457 13.056 -9.550 1.00 52.75 97 LEU A C 1
ATOM 760 O O . LEU A 1 97 ? 18.230 13.095 -8.338 1.00 52.75 97 LEU A O 1
ATOM 764 N N . PRO A 1 98 ? 18.308 14.157 -10.313 1.00 56.25 98 PRO A N 1
ATOM 765 C CA . PRO A 1 98 ? 17.738 15.380 -9.767 1.00 56.25 98 PRO A CA 1
ATOM 766 C C . PRO A 1 98 ? 16.320 15.085 -9.271 1.00 56.25 98 PRO A C 1
ATOM 768 O O . PRO A 1 98 ? 15.434 14.771 -10.070 1.00 56.25 98 PRO A O 1
ATOM 771 N N . ARG A 1 99 ? 16.103 15.184 -7.951 1.00 52.50 99 ARG A N 1
ATOM 772 C CA . ARG A 1 99 ? 14.779 15.030 -7.336 1.00 52.50 99 ARG A CA 1
ATOM 773 C C . ARG A 1 99 ? 13.825 16.042 -7.967 1.00 52.50 99 ARG A C 1
ATOM 775 O O . ARG A 1 99 ? 13.898 17.239 -7.688 1.00 52.50 99 ARG A O 1
ATOM 782 N N . ARG A 1 100 ? 12.932 15.571 -8.838 1.00 61.06 100 ARG A N 1
ATOM 783 C CA . ARG A 1 100 ? 11.777 16.359 -9.266 1.00 61.06 100 ARG A CA 1
ATOM 784 C C . ARG A 1 100 ? 10.808 16.375 -8.095 1.00 61.06 100 ARG A C 1
ATOM 786 O O . ARG A 1 100 ? 10.439 15.318 -7.596 1.00 61.06 100 ARG A O 1
ATOM 793 N N . LEU A 1 101 ? 10.438 17.567 -7.644 1.00 74.75 101 LEU A N 1
ATOM 794 C CA . LEU A 1 101 ? 9.368 17.699 -6.663 1.00 74.75 101 LEU A CA 1
ATOM 795 C C . LEU A 1 101 ? 8.065 17.152 -7.271 1.00 74.75 101 LEU A C 1
ATOM 797 O O . LEU A 1 101 ? 7.854 17.329 -8.481 1.00 74.75 101 LEU A O 1
ATOM 801 N N . PRO A 1 102 ? 7.207 16.501 -6.466 1.00 78.12 102 PRO A N 1
ATOM 802 C CA . PRO A 1 102 ? 5.895 16.073 -6.933 1.00 78.12 102 PRO A CA 1
ATOM 803 C C . PRO A 1 102 ? 5.096 17.278 -7.452 1.00 78.12 102 PRO A C 1
ATOM 805 O O . PRO A 1 102 ? 5.319 18.425 -7.051 1.00 78.12 102 PRO A O 1
ATOM 808 N N . TRP A 1 103 ? 4.186 17.036 -8.396 1.00 88.25 103 TRP A N 1
ATOM 809 C CA . TRP A 1 103 ? 3.222 18.060 -8.803 1.00 88.25 103 TRP A CA 1
ATOM 810 C C . TRP A 1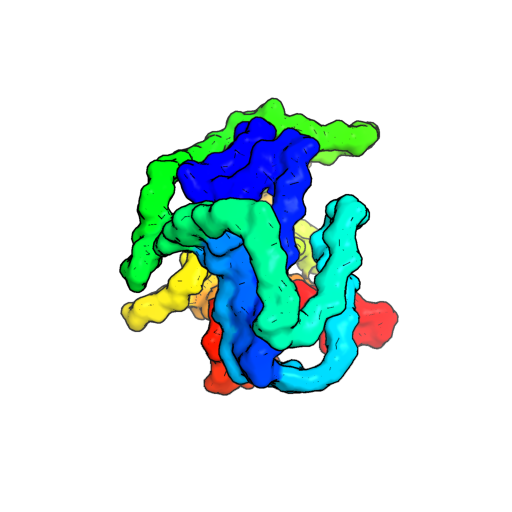 103 ? 2.258 18.358 -7.654 1.00 88.25 103 TRP A C 1
ATOM 812 O O . TRP A 1 103 ? 2.014 17.494 -6.819 1.00 88.25 103 TRP A O 1
ATOM 822 N N . SER A 1 104 ? 1.693 19.569 -7.630 1.00 92.12 104 SER A N 1
ATOM 823 C CA . SER A 1 104 ? 0.565 19.830 -6.734 1.00 92.12 104 SER A CA 1
ATOM 824 C C . SER A 1 104 ? -0.629 18.949 -7.128 1.00 92.12 104 SER A C 1
ATOM 826 O O . SER A 1 104 ? -0.725 18.560 -8.303 1.00 92.12 104 SER A O 1
ATOM 828 N N . PRO A 1 105 ? -1.554 18.659 -6.198 1.00 92.31 105 PRO A N 1
ATOM 829 C CA . PRO A 1 105 ? -2.739 17.863 -6.501 1.00 92.31 105 PRO A CA 1
ATOM 830 C C . PRO A 1 105 ? -3.544 18.422 -7.682 1.00 92.31 105 PRO A C 1
ATOM 832 O O . PRO A 1 105 ? -3.929 17.667 -8.571 1.00 92.31 105 PRO A O 1
ATOM 835 N N . GLU A 1 106 ? -3.694 19.747 -7.778 1.00 93.00 106 GLU A N 1
ATOM 836 C CA . GLU A 1 106 ? -4.435 20.413 -8.861 1.00 93.00 106 GLU A CA 1
ATOM 837 C C . GLU A 1 106 ? -3.740 20.236 -10.211 1.00 93.00 106 GLU A C 1
ATOM 839 O O . GLU A 1 106 ? -4.386 19.992 -11.230 1.00 93.00 106 GLU A O 1
ATOM 844 N N . LYS A 1 107 ? -2.405 20.334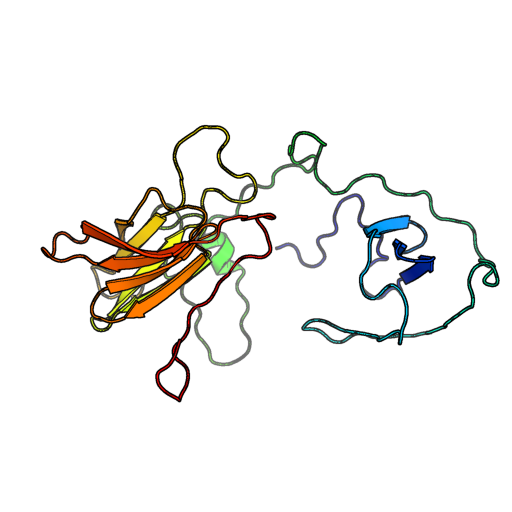 -10.230 1.00 93.94 107 LYS A N 1
ATOM 845 C CA . LYS A 1 107 ? -1.622 20.132 -11.451 1.00 93.94 107 LYS A CA 1
ATOM 846 C C . LYS A 1 107 ? -1.640 18.667 -11.896 1.00 93.94 107 LYS A C 1
ATOM 848 O O . LYS A 1 107 ? -1.651 18.416 -13.097 1.00 93.94 107 LYS A O 1
ATOM 853 N N . SER A 1 108 ? -1.630 17.725 -10.951 1.00 93.00 108 SER A N 1
ATOM 854 C CA . SER A 1 108 ? -1.793 16.294 -11.231 1.00 93.00 108 SER A CA 1
ATOM 855 C C . SER A 1 108 ? -3.177 16.000 -11.808 1.00 93.00 108 SER A C 1
ATOM 857 O O . SER A 1 108 ? -3.270 15.415 -12.885 1.00 93.00 108 SER A O 1
ATOM 859 N N . GLN A 1 109 ? -4.231 16.509 -11.163 1.00 93.50 109 GLN A N 1
ATOM 860 C CA . GLN A 1 109 ? -5.620 16.343 -11.593 1.00 93.50 109 GLN A CA 1
ATOM 861 C C . GLN A 1 109 ? -5.875 16.919 -12.993 1.00 93.50 109 GLN A C 1
ATOM 863 O O . GLN A 1 109 ? -6.540 16.287 -13.808 1.00 93.50 109 GLN A O 1
ATOM 868 N N . ALA A 1 110 ? -5.303 18.083 -13.315 1.00 94.00 110 ALA A N 1
ATOM 869 C CA . ALA A 1 110 ? -5.428 18.694 -14.641 1.00 94.00 110 ALA A CA 1
ATOM 870 C C . ALA A 1 110 ? -4.753 17.892 -15.774 1.00 94.00 110 ALA A C 1
ATOM 872 O O . ALA A 1 110 ? -4.965 18.205 -16.944 1.00 94.00 110 ALA A O 1
ATOM 873 N N . ALA A 1 111 ? -3.920 16.903 -15.440 1.00 93.12 111 ALA A N 1
ATOM 874 C CA . ALA A 1 111 ? -3.242 16.032 -16.396 1.00 93.12 111 ALA A CA 1
ATOM 875 C C . ALA A 1 111 ? -3.904 14.650 -16.532 1.00 93.12 111 ALA A C 1
ATOM 877 O O . ALA A 1 111 ? -3.363 13.797 -17.235 1.00 93.12 111 ALA A O 1
ATOM 878 N N . TRP A 1 112 ? -5.022 14.401 -15.842 1.00 93.44 112 TRP A N 1
ATOM 879 C CA . TRP A 1 112 ? -5.750 13.141 -15.956 1.00 93.44 112 TRP A CA 1
ATOM 880 C C . TRP A 1 112 ? -6.434 13.027 -17.315 1.00 93.44 112 TRP A C 1
ATOM 882 O O . TRP A 1 112 ? -7.115 13.943 -17.772 1.00 93.44 112 TRP A O 1
ATOM 892 N N . GLU A 1 113 ? -6.273 11.865 -17.934 1.00 92.44 113 GLU A N 1
ATOM 893 C CA . GLU A 1 113 ? -6.970 11.464 -19.148 1.00 92.44 113 GLU A CA 1
ATOM 894 C C . GLU A 1 113 ? -7.644 10.120 -18.849 1.00 92.44 113 GLU A C 1
ATOM 896 O O . GLU A 1 113 ? -6.986 9.189 -18.382 1.00 92.44 113 GLU A O 1
ATOM 901 N N . ILE A 1 114 ? -8.952 10.024 -19.088 1.00 92.31 114 ILE A N 1
ATOM 902 C CA . ILE A 1 114 ? -9.732 8.791 -18.942 1.00 92.31 114 ILE A CA 1
ATOM 903 C C . ILE A 1 114 ? -10.502 8.538 -20.236 1.00 92.31 114 ILE A C 1
ATOM 905 O O . ILE A 1 114 ? -10.966 9.478 -20.879 1.00 92.31 114 ILE A O 1
ATOM 909 N N . ASP A 1 115 ? -10.593 7.272 -20.635 1.00 92.69 115 ASP A N 1
ATOM 910 C CA . ASP A 1 115 ? -11.358 6.849 -21.806 1.00 92.69 115 ASP A CA 1
ATOM 911 C C . ASP A 1 115 ? -12.773 6.419 -21.387 1.00 92.69 115 ASP A C 1
ATOM 913 O O . ASP A 1 115 ? -12.937 5.689 -20.406 1.00 92.69 115 ASP A O 1
ATOM 917 N N . GLY A 1 116 ? -13.789 6.851 -22.134 1.00 91.88 116 GLY A N 1
ATOM 918 C CA . GLY A 1 116 ? -15.203 6.563 -21.871 1.00 91.88 116 GLY A CA 1
ATOM 919 C C . GLY A 1 116 ? -15.944 7.586 -20.998 1.00 91.88 116 GLY A C 1
ATOM 920 O O . GLY A 1 116 ? -15.424 8.640 -20.640 1.00 91.88 116 GLY A O 1
ATOM 921 N N . ASP A 1 117 ? -17.196 7.259 -20.663 1.00 94.62 117 ASP A N 1
ATOM 922 C CA . ASP A 1 117 ? -18.143 8.137 -19.952 1.00 94.62 117 ASP A CA 1
ATOM 923 C C . ASP A 1 117 ? -17.978 8.068 -18.419 1.00 94.62 117 ASP A C 1
ATOM 925 O O . ASP A 1 117 ? -18.950 7.932 -17.671 1.00 94.62 117 ASP A O 1
ATOM 929 N N . TYR A 1 118 ? -16.733 8.112 -17.945 1.00 94.25 118 TYR A N 1
ATOM 930 C CA . TYR A 1 118 ? -16.390 8.045 -16.524 1.00 94.25 118 TYR A CA 1
ATOM 931 C C . TYR A 1 118 ? -15.953 9.408 -15.985 1.00 94.25 118 TYR A C 1
ATOM 933 O O . TYR A 1 118 ? -15.403 10.239 -16.706 1.00 94.25 118 TYR A O 1
ATOM 941 N N . GLU A 1 119 ? -16.146 9.612 -14.685 1.00 91.19 119 GLU A N 1
ATOM 942 C CA . GLU A 1 119 ? -15.642 10.773 -13.956 1.00 91.19 119 GLU A CA 1
ATOM 943 C C . GLU A 1 119 ? -14.500 10.353 -13.023 1.00 91.19 119 GLU A C 1
ATOM 945 O O . GLU A 1 119 ? -14.580 9.327 -12.346 1.00 91.19 119 GLU A O 1
ATOM 950 N N . MET A 1 120 ? -13.438 11.161 -12.976 1.00 93.62 120 MET A N 1
ATOM 951 C CA . MET A 1 120 ? -12.361 11.028 -11.997 1.00 93.62 120 MET A CA 1
ATOM 952 C C . MET A 1 120 ? -12.381 12.213 -11.032 1.00 93.62 120 MET A C 1
ATOM 954 O O . MET A 1 120 ? -12.248 13.366 -11.447 1.00 93.62 120 MET A O 1
ATOM 958 N N . GLN A 1 121 ? -12.458 11.921 -9.735 1.00 92.81 121 GLN A N 1
ATOM 959 C CA . GLN A 1 121 ? -12.425 12.916 -8.666 1.00 92.81 121 GLN A CA 1
ATOM 960 C C . GLN A 1 121 ? -11.210 12.695 -7.761 1.00 92.81 121 GLN A C 1
ATOM 962 O O . GLN A 1 121 ? -10.896 11.572 -7.370 1.00 92.81 121 GLN A O 1
ATOM 967 N N . LEU A 1 122 ? -10.524 13.783 -7.403 1.00 93.81 122 LEU A N 1
ATOM 968 C CA . LEU A 1 122 ? -9.513 13.757 -6.349 1.00 93.81 122 LEU A CA 1
ATOM 969 C C . LEU A 1 122 ? -10.208 13.704 -4.986 1.00 93.81 122 LEU A C 1
ATOM 971 O O . LEU A 1 122 ? -10.783 14.706 -4.564 1.00 93.81 122 LEU A O 1
ATOM 975 N N . VAL A 1 123 ? -10.107 12.552 -4.322 1.00 95.88 123 VAL A N 1
ATOM 976 C CA . VAL A 1 123 ? -10.754 12.274 -3.028 1.00 95.88 123 VAL A CA 1
ATOM 977 C C . VAL A 1 123 ? -9.884 12.685 -1.837 1.00 95.88 123 VAL A C 1
ATOM 979 O O . VAL A 1 123 ? -10.399 13.208 -0.857 1.00 95.88 123 VAL A O 1
ATOM 982 N N . ALA A 1 124 ? -8.567 12.480 -1.902 1.00 96.31 124 ALA A N 1
ATOM 983 C CA . ALA A 1 124 ? -7.636 12.865 -0.843 1.00 96.31 124 ALA A CA 1
ATOM 984 C C . ALA A 1 124 ? -6.239 13.147 -1.413 1.00 96.31 124 ALA A C 1
ATOM 986 O O . ALA A 1 124 ? -5.830 12.533 -2.398 1.00 96.31 124 ALA A O 1
ATOM 987 N N . SER A 1 125 ? -5.506 14.060 -0.778 1.00 95.06 125 SER A N 1
ATOM 988 C CA . SER A 1 125 ? -4.105 14.376 -1.085 1.00 95.06 125 SER A CA 1
ATOM 989 C C . SER A 1 125 ? -3.365 14.818 0.177 1.00 95.06 125 SER A C 1
ATOM 991 O O . SER A 1 125 ? -3.954 14.941 1.253 1.00 95.06 125 SER A O 1
ATOM 993 N N . GLU A 1 126 ? -2.074 15.106 0.075 1.00 92.19 126 GLU A N 1
ATOM 994 C CA . GLU A 1 126 ? -1.339 15.737 1.165 1.00 92.19 126 GLU A CA 1
ATOM 995 C C . GLU A 1 126 ? -2.032 17.051 1.590 1.00 92.19 126 GLU A C 1
ATOM 997 O O . GLU A 1 126 ? -2.527 17.792 0.732 1.00 92.19 126 GLU A O 1
ATOM 1002 N N . PRO A 1 127 ? -2.076 17.372 2.900 1.00 91.12 127 PRO A N 1
ATOM 1003 C CA . PRO A 1 127 ? -1.424 16.669 4.010 1.00 91.12 127 PRO A CA 1
ATOM 1004 C C . PRO A 1 127 ? -2.285 15.594 4.704 1.00 91.12 127 PRO A C 1
ATOM 1006 O O . PRO A 1 127 ? -1.828 15.021 5.695 1.00 91.12 127 PRO A O 1
ATOM 1009 N N . ILE A 1 128 ? -3.526 15.346 4.264 1.00 94.44 128 ILE A N 1
ATOM 1010 C CA . ILE A 1 128 ? -4.443 14.436 4.980 1.00 94.44 128 ILE A CA 1
ATOM 1011 C C . ILE A 1 128 ? -4.088 12.956 4.788 1.00 94.44 128 ILE A C 1
ATOM 1013 O O . ILE A 1 128 ? -4.360 12.154 5.686 1.00 94.44 128 ILE A O 1
ATOM 1017 N N . VAL A 1 129 ? -3.423 12.635 3.674 1.00 95.25 129 VAL A N 1
ATOM 1018 C CA . VAL A 1 129 ? -2.849 11.323 3.357 1.00 95.25 129 VAL A CA 1
ATOM 1019 C C . VAL A 1 129 ? -1.380 11.462 2.932 1.00 95.25 129 VAL A C 1
ATOM 1021 O O . VAL A 1 129 ? -0.998 12.489 2.371 1.00 95.25 129 VAL A O 1
ATOM 1024 N N . CYS A 1 130 ? -0.551 10.458 3.217 1.00 92.12 130 CYS A N 1
ATOM 1025 C CA . CYS A 1 130 ? 0.871 10.390 2.862 1.00 92.12 130 CYS A CA 1
ATOM 1026 C C . CYS A 1 130 ? 1.289 8.933 2.614 1.00 92.12 130 CYS A C 1
ATOM 1028 O O . CYS A 1 130 ? 0.995 8.073 3.436 1.00 92.12 130 CYS A O 1
ATOM 1030 N N . ASP A 1 131 ? 1.997 8.659 1.516 1.00 93.00 131 ASP A N 1
ATOM 1031 C CA . ASP A 1 131 ? 2.450 7.311 1.122 1.00 93.00 131 ASP A CA 1
ATOM 1032 C C . ASP A 1 131 ? 1.352 6.215 1.194 1.00 93.00 131 ASP A C 1
ATOM 1034 O O . ASP A 1 131 ? 1.572 5.162 1.806 1.00 93.00 131 ASP A O 1
ATOM 1038 N N . PRO A 1 132 ? 0.147 6.442 0.621 1.00 96.19 132 PRO A N 1
ATOM 1039 C CA . PRO A 1 132 ? -0.938 5.469 0.687 1.00 96.19 132 PRO A CA 1
ATOM 1040 C C . PRO A 1 132 ? -0.622 4.216 -0.139 1.00 96.19 132 PRO A C 1
ATOM 1042 O O . PRO A 1 132 ? -0.192 4.318 -1.289 1.00 96.19 132 PRO A O 1
ATOM 1045 N N . VAL A 1 133 ? -0.894 3.038 0.425 1.00 95.69 133 VAL A N 1
ATOM 1046 C CA . VAL A 1 133 ? -0.710 1.739 -0.254 1.00 95.69 133 VAL A CA 1
ATOM 1047 C C . VAL A 1 133 ? -1.982 0.907 -0.361 1.00 95.69 133 VAL A C 1
ATOM 1049 O O . VAL A 1 133 ? -2.071 0.063 -1.248 1.00 95.69 133 VAL A O 1
ATOM 1052 N N 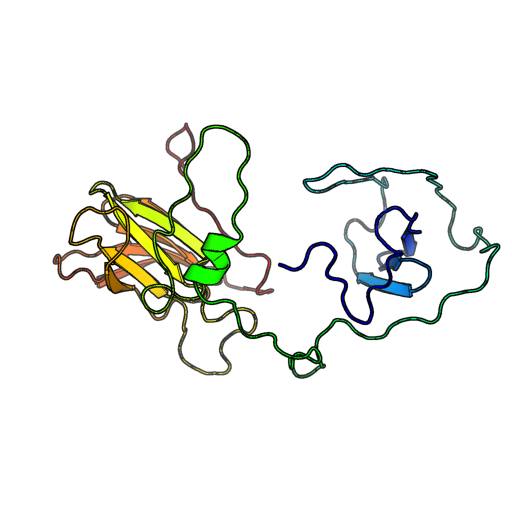. ASP A 1 134 ? -2.974 1.162 0.493 1.00 97.25 134 ASP A N 1
ATOM 1053 C CA . ASP A 1 134 ? -4.282 0.510 0.422 1.00 97.25 134 ASP A CA 1
ATOM 1054 C C . ASP A 1 134 ? -5.377 1.405 1.013 1.00 97.25 134 ASP A C 1
ATOM 1056 O O . ASP A 1 134 ? -5.109 2.261 1.865 1.00 97.25 134 ASP A O 1
ATOM 1060 N N . VAL A 1 135 ? -6.614 1.199 0.564 1.00 97.31 135 VAL A N 1
ATOM 1061 C CA . VAL A 1 135 ? -7.801 1.924 1.026 1.00 97.31 135 VAL A CA 1
ATOM 1062 C C . VAL A 1 135 ? -8.996 0.984 1.134 1.00 97.31 135 VAL A C 1
ATOM 1064 O O . VAL A 1 135 ? -9.302 0.225 0.214 1.00 97.31 135 VAL A O 1
ATOM 1067 N N . VAL A 1 136 ? -9.704 1.051 2.260 1.00 97.69 136 VAL A N 1
ATOM 1068 C CA . VAL A 1 136 ? -10.891 0.229 2.525 1.00 97.69 136 VAL A CA 1
ATOM 1069 C C . VAL A 1 136 ? -11.999 1.037 3.184 1.00 97.69 136 VAL A C 1
ATOM 1071 O O . VAL A 1 136 ? -11.750 2.054 3.827 1.00 97.69 136 VAL A O 1
ATOM 1074 N N . TRP A 1 137 ? -13.229 0.545 3.056 1.00 97.25 137 TRP A N 1
ATOM 1075 C CA . TRP A 1 137 ? -14.393 1.077 3.753 1.00 97.25 137 TRP A CA 1
ATOM 1076 C C . TRP A 1 137 ? -14.947 0.024 4.696 1.00 97.25 137 TRP A C 1
ATOM 1078 O O . TRP A 1 137 ? -15.169 -1.113 4.279 1.00 97.25 137 TRP A O 1
ATOM 1088 N N . ASP A 1 138 ? -15.171 0.393 5.954 1.00 96.38 138 ASP A N 1
ATOM 1089 C CA . ASP A 1 138 ? -15.814 -0.507 6.911 1.00 96.38 138 ASP A CA 1
ATOM 1090 C C . ASP A 1 138 ? -17.332 -0.622 6.683 1.00 96.38 138 ASP A C 1
ATOM 1092 O O . ASP A 1 138 ? -17.914 0.005 5.793 1.00 96.38 138 ASP A O 1
ATOM 1096 N N . GLU A 1 139 ? -18.006 -1.418 7.514 1.00 94.56 139 GLU A N 1
ATOM 1097 C CA . GLU A 1 139 ? -19.455 -1.626 7.433 1.00 94.56 139 GLU A CA 1
ATOM 1098 C C . GLU A 1 139 ? -20.288 -0.360 7.694 1.00 94.56 139 GLU A C 1
ATOM 1100 O O . GLU A 1 139 ? -21.489 -0.344 7.419 1.00 94.56 139 GLU A O 1
ATOM 1105 N N . LYS A 1 140 ? -19.664 0.694 8.231 1.00 94.81 140 LYS A N 1
ATOM 1106 C CA . LYS A 1 140 ? -20.274 2.002 8.490 1.00 94.81 140 LYS A CA 1
ATOM 1107 C C . LYS A 1 140 ? -19.970 3.004 7.373 1.00 94.81 140 LYS A C 1
ATOM 1109 O O . LYS A 1 140 ? -20.415 4.146 7.462 1.00 94.81 140 LYS A O 1
ATOM 1114 N N . GLY A 1 141 ? -19.228 2.598 6.341 1.00 95.19 141 GLY A N 1
ATOM 1115 C CA . GLY A 1 141 ? -18.801 3.463 5.244 1.00 95.19 141 GLY A CA 1
ATOM 1116 C C . GLY A 1 141 ? -17.649 4.403 5.606 1.00 95.19 141 GLY A C 1
ATOM 1117 O O . GLY A 1 141 ? -17.404 5.359 4.874 1.00 95.19 141 GLY A O 1
ATOM 1118 N N . ARG A 1 142 ? -16.937 4.165 6.715 1.00 96.75 142 ARG A N 1
ATOM 1119 C CA . ARG A 1 142 ? -15.756 4.954 7.092 1.00 96.75 142 ARG A CA 1
ATOM 1120 C C . ARG A 1 142 ? -14.562 4.556 6.229 1.00 96.75 142 ARG A C 1
ATOM 1122 O O . ARG A 1 142 ? -14.296 3.365 6.090 1.00 96.75 142 ARG A O 1
ATOM 1129 N N . MET A 1 143 ? -13.836 5.536 5.693 1.00 98.06 143 MET A N 1
ATOM 1130 C CA . MET A 1 143 ? -12.657 5.307 4.853 1.00 98.06 143 MET A CA 1
ATOM 1131 C C . MET A 1 143 ? -11.394 5.153 5.709 1.00 98.06 143 MET A C 1
ATOM 1133 O O . MET A 1 143 ? -11.020 6.070 6.441 1.00 98.06 143 MET A O 1
ATOM 1137 N N . PHE A 1 144 ? -10.698 4.030 5.556 1.00 98.56 144 PHE A N 1
ATOM 1138 C CA . PHE A 1 144 ? -9.394 3.776 6.162 1.00 98.56 144 PHE A CA 1
ATOM 1139 C C . PHE A 1 144 ? -8.313 3.688 5.093 1.00 98.56 144 PHE A C 1
ATOM 1141 O O . PHE A 1 144 ? -8.512 3.038 4.069 1.00 98.56 144 PHE A O 1
ATOM 1148 N N . VAL A 1 145 ? -7.162 4.304 5.351 1.00 98.56 145 VAL A N 1
ATOM 1149 C CA . VAL A 1 145 ? -6.011 4.313 4.443 1.00 98.56 145 VAL A CA 1
ATOM 1150 C C . VAL A 1 145 ? -4.785 3.763 5.160 1.00 98.56 145 VAL A C 1
ATOM 1152 O O . VAL A 1 145 ? -4.432 4.244 6.239 1.00 98.56 145 VAL A O 1
ATOM 1155 N N . ALA A 1 146 ? -4.131 2.770 4.561 1.00 98.06 146 ALA A N 1
ATOM 1156 C CA . ALA A 1 146 ? -2.820 2.293 4.988 1.00 98.06 146 ALA A CA 1
ATOM 1157 C C . ALA A 1 146 ? -1.734 3.210 4.419 1.00 98.06 146 ALA A C 1
ATOM 1159 O O . ALA A 1 146 ? -1.635 3.367 3.203 1.00 98.06 146 ALA A O 1
ATOM 1160 N N . GLU A 1 147 ? -0.916 3.793 5.291 1.00 96.94 147 GLU A N 1
ATOM 1161 C CA . GLU A 1 147 ? 0.213 4.647 4.923 1.00 96.94 147 GLU A CA 1
ATOM 1162 C C . GLU A 1 147 ? 1.538 3.937 5.220 1.00 96.94 147 GLU A C 1
ATOM 1164 O O . GLU A 1 147 ? 1.883 3.737 6.391 1.00 96.94 147 GLU A O 1
ATOM 1169 N N . MET A 1 148 ? 2.296 3.598 4.170 1.00 93.81 148 MET A N 1
ATOM 1170 C CA . MET A 1 148 ? 3.542 2.825 4.262 1.00 93.81 148 MET A CA 1
ATOM 1171 C C . MET A 1 148 ? 4.788 3.720 4.292 1.00 93.81 148 MET A C 1
ATOM 1173 O O . MET A 1 148 ? 5.607 3.738 3.374 1.00 93.81 148 MET A O 1
ATOM 1177 N N . ARG A 1 149 ? 4.917 4.507 5.359 1.00 90.06 149 ARG A N 1
ATOM 1178 C CA . ARG A 1 149 ? 5.878 5.629 5.449 1.00 90.06 149 ARG A CA 1
ATOM 1179 C C . ARG A 1 149 ? 7.321 5.224 5.770 1.00 90.06 149 ARG A C 1
ATOM 1181 O O . ARG A 1 149 ? 8.211 6.067 5.823 1.00 90.06 149 ARG A O 1
ATOM 1188 N N . ASP A 1 150 ? 7.540 3.949 6.046 1.00 83.56 150 ASP A N 1
ATOM 1189 C CA . ASP A 1 150 ? 8.820 3.323 6.382 1.00 83.56 150 ASP A CA 1
ATOM 1190 C C . ASP A 1 150 ? 9.424 2.529 5.208 1.00 83.56 150 ASP A C 1
ATOM 1192 O O . ASP A 1 150 ? 10.362 1.768 5.400 1.00 83.56 150 ASP A O 1
ATOM 1196 N N . TYR A 1 151 ? 8.941 2.725 3.978 1.00 83.75 151 TYR A N 1
ATOM 1197 C CA . TYR A 1 151 ? 9.511 2.128 2.764 1.00 83.75 151 TYR A CA 1
ATOM 1198 C C . TYR A 1 151 ? 10.372 3.139 1.974 1.00 83.75 151 TYR A C 1
ATOM 1200 O O . TYR A 1 151 ? 10.011 4.315 1.915 1.00 83.75 151 TYR A O 1
ATOM 1208 N N . PRO A 1 152 ? 11.484 2.746 1.301 1.00 67.31 152 PRO A N 1
ATOM 1209 C CA . PRO A 1 152 ? 12.013 1.385 1.091 1.00 67.31 152 PRO A CA 1
ATOM 1210 C C . PRO A 1 152 ? 13.012 0.892 2.146 1.00 67.31 152 PRO A C 1
ATOM 1212 O O . PRO A 1 152 ? 13.392 -0.284 2.137 1.00 67.31 152 PRO A O 1
ATOM 1215 N N . LEU A 1 153 ? 13.487 1.785 3.011 1.00 63.44 153 LEU A N 1
ATOM 1216 C CA . LEU A 1 153 ? 14.483 1.469 4.026 1.00 63.44 153 LEU A CA 1
ATOM 1217 C C . LEU A 1 153 ? 13.771 1.202 5.349 1.00 63.44 153 LEU A C 1
ATOM 1219 O O . LEU A 1 153 ? 13.060 2.090 5.810 1.00 63.44 153 LEU A O 1
ATOM 1223 N N . PRO A 1 154 ? 14.003 0.040 5.988 1.00 54.28 154 PRO A N 1
ATOM 1224 C CA . PRO A 1 154 ? 13.427 -0.201 7.298 1.00 54.28 154 PRO A CA 1
ATOM 1225 C C . PRO A 1 154 ? 13.980 0.849 8.270 1.00 54.28 154 PRO A C 1
ATOM 1227 O O . PRO A 1 154 ? 15.051 1.412 8.008 1.00 54.28 154 PRO A O 1
ATOM 1230 N N . PRO A 1 155 ? 13.315 1.111 9.404 1.00 54.72 155 PRO A N 1
ATOM 1231 C CA . PRO A 1 155 ? 13.899 2.000 10.386 1.00 54.72 155 PRO A CA 1
ATOM 1232 C C . PRO A 1 155 ? 15.259 1.429 10.826 1.00 54.72 155 PRO A C 1
ATOM 1234 O O . PRO A 1 155 ? 15.338 0.360 11.436 1.00 54.72 155 PRO A O 1
ATOM 1237 N N . GLU A 1 156 ? 16.338 2.169 10.536 1.00 58.34 156 GLU A N 1
ATOM 1238 C CA . GLU A 1 156 ? 17.477 2.306 11.457 1.00 58.34 156 GLU A CA 1
ATOM 1239 C C . GLU A 1 156 ? 16.918 2.354 12.889 1.00 58.34 156 GLU A C 1
ATOM 1241 O O . GLU A 1 156 ? 15.830 2.911 13.051 1.00 58.34 156 GLU A O 1
ATOM 1246 N N . PRO A 1 157 ? 17.585 1.799 13.923 1.00 62.72 157 PRO A N 1
ATOM 1247 C CA . PRO A 1 157 ? 17.008 1.675 15.266 1.00 62.72 157 PRO A CA 1
ATOM 1248 C C . PRO A 1 157 ? 16.205 2.925 15.665 1.00 62.72 157 PRO A C 1
ATOM 1250 O O . PRO A 1 157 ? 16.763 4.004 15.858 1.00 62.72 157 PRO A O 1
ATOM 1253 N N . GLY A 1 158 ? 14.877 2.782 15.704 1.00 69.25 158 GLY A N 1
ATOM 1254 C CA . GLY A 1 158 ? 13.953 3.912 15.650 1.00 69.25 158 GLY A CA 1
ATOM 1255 C C . GLY A 1 158 ? 12.489 3.464 15.566 1.00 69.25 158 GLY A C 1
ATOM 1256 O O . GLY A 1 158 ? 12.222 2.269 15.413 1.00 69.25 158 GLY A O 1
ATOM 1257 N N . PRO A 1 159 ? 11.535 4.398 15.726 1.00 81.12 159 PRO A N 1
ATOM 1258 C CA . PRO A 1 159 ? 10.115 4.074 15.742 1.00 81.12 159 PRO A CA 1
ATOM 1259 C C . PRO A 1 159 ? 9.626 3.621 14.364 1.00 81.12 159 PRO A C 1
ATOM 1261 O O . PRO A 1 159 ? 10.066 4.127 13.330 1.00 81.12 159 PRO A O 1
ATOM 1264 N N . LEU A 1 160 ? 8.672 2.696 14.371 1.00 88.12 160 LEU A N 1
ATOM 1265 C CA . LEU A 1 160 ? 7.917 2.296 13.191 1.00 88.12 160 LEU A CA 1
ATOM 1266 C C . LEU A 1 160 ? 7.047 3.476 12.713 1.00 88.12 160 LEU A C 1
ATOM 1268 O O . LEU A 1 160 ? 6.394 4.132 13.524 1.00 88.12 160 LEU A O 1
ATOM 1272 N N . LEU A 1 161 ? 7.073 3.788 11.412 1.00 90.56 161 LEU A N 1
ATOM 1273 C CA . LEU A 1 161 ? 6.451 5.013 10.868 1.00 90.56 161 LEU A CA 1
ATOM 1274 C C . LEU A 1 161 ? 5.132 4.764 10.135 1.00 90.56 161 LEU A C 1
AT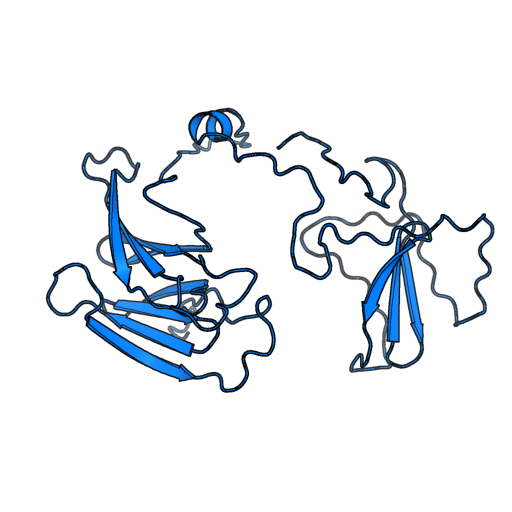OM 1276 O O . LEU A 1 161 ? 4.359 5.709 9.925 1.00 90.56 161 LEU A O 1
ATOM 1280 N N . SER A 1 162 ? 4.908 3.517 9.725 1.00 93.81 162 SER A N 1
ATOM 1281 C CA . SER A 1 162 ? 3.687 3.079 9.066 1.00 93.81 162 SER A CA 1
ATOM 1282 C C . SER A 1 162 ? 2.483 3.224 9.996 1.00 93.81 162 SER A C 1
ATOM 1284 O O . SER A 1 162 ? 2.575 3.037 11.213 1.00 93.81 162 SER A O 1
ATOM 1286 N N . ARG A 1 163 ? 1.337 3.599 9.426 1.00 96.88 163 ARG A N 1
ATOM 1287 C CA . ARG A 1 163 ? 0.119 3.906 10.190 1.00 96.88 163 ARG A CA 1
ATOM 1288 C C . ARG A 1 163 ? -1.141 3.699 9.356 1.00 96.88 163 ARG A C 1
ATOM 1290 O O . ARG A 1 163 ? -1.085 3.662 8.133 1.00 96.88 163 ARG A O 1
ATOM 1297 N N . ILE A 1 164 ? -2.283 3.612 10.024 1.00 98.50 164 ILE A N 1
ATOM 1298 C CA . ILE A 1 164 ? -3.611 3.598 9.410 1.00 98.50 164 ILE A CA 1
ATOM 1299 C C . ILE A 1 164 ? -4.311 4.911 9.744 1.00 98.50 164 ILE A C 1
ATOM 1301 O O . ILE A 1 164 ? -4.385 5.326 10.906 1.00 98.50 164 ILE A O 1
ATOM 1305 N N . ARG A 1 165 ? -4.835 5.573 8.717 1.00 98.56 165 ARG A N 1
ATOM 1306 C CA . ARG A 1 165 ? -5.585 6.823 8.836 1.00 98.56 165 ARG A CA 1
ATOM 1307 C C . ARG A 1 165 ? -7.068 6.565 8.640 1.00 98.56 165 ARG A C 1
ATOM 1309 O O . ARG A 1 165 ? -7.438 5.823 7.740 1.00 98.56 165 ARG A O 1
ATOM 1316 N N . LEU A 1 166 ? -7.898 7.207 9.453 1.00 98.44 166 LEU A N 1
ATOM 1317 C CA . LEU A 1 166 ? -9.342 7.307 9.250 1.00 98.44 166 LEU A CA 1
ATOM 1318 C C . LEU A 1 166 ? -9.637 8.666 8.616 1.00 98.44 166 LEU A C 1
ATOM 1320 O O . LEU A 1 166 ? -9.356 9.696 9.235 1.00 98.44 166 LEU A O 1
ATOM 1324 N N . LEU A 1 167 ? -10.175 8.665 7.399 1.00 98.38 167 LEU A N 1
ATOM 1325 C CA . LEU A 1 167 ? -10.510 9.870 6.641 1.00 98.38 167 LEU A CA 1
ATOM 1326 C C . LEU A 1 167 ? -12.011 10.165 6.741 1.00 98.38 167 LEU A C 1
ATOM 1328 O O . LEU A 1 167 ? -12.837 9.250 6.807 1.00 98.38 167 LEU A O 1
ATOM 1332 N N . ARG A 1 168 ? -12.356 11.455 6.775 1.00 97.50 168 ARG A N 1
ATOM 1333 C CA . ARG A 1 168 ? -13.736 11.936 6.883 1.00 97.50 168 ARG A CA 1
ATOM 1334 C C . ARG A 1 168 ? -14.004 13.037 5.872 1.00 97.50 168 ARG A C 1
ATOM 1336 O O . ARG A 1 168 ? -13.273 14.023 5.831 1.00 97.50 168 ARG A O 1
ATOM 1343 N N . ASP A 1 169 ? -15.098 12.872 5.154 1.00 96.81 169 ASP A N 1
ATOM 1344 C CA . ASP A 1 169 ? -15.778 13.909 4.389 1.00 96.81 169 ASP A CA 1
ATOM 1345 C C . ASP A 1 169 ? -16.834 14.545 5.315 1.00 96.81 169 ASP A C 1
ATOM 1347 O O . ASP A 1 169 ? -17.698 13.848 5.863 1.00 96.81 169 ASP A O 1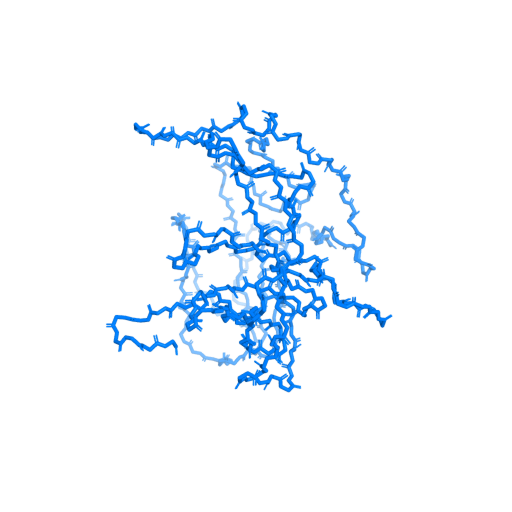
ATOM 1351 N N . LYS A 1 170 ? -16.694 15.841 5.601 1.00 96.44 170 LYS A N 1
ATOM 1352 C CA . LYS A 1 170 ? -17.543 16.587 6.543 1.00 96.44 170 LYS A CA 1
ATOM 1353 C C . LYS A 1 170 ? -18.678 17.321 5.846 1.00 96.44 170 LYS A C 1
ATOM 1355 O O . LYS A 1 170 ? -19.652 17.657 6.529 1.00 96.44 170 LYS A O 1
ATOM 1360 N N . ASP A 1 171 ? -18.559 17.597 4.553 1.00 96.31 171 ASP A N 1
ATOM 1361 C CA . ASP A 1 171 ? -19.536 18.386 3.802 1.00 96.31 171 ASP A CA 1
ATOM 1362 C C . ASP A 1 171 ? -20.297 17.588 2.728 1.00 96.31 171 ASP A C 1
ATOM 1364 O O . ASP A 1 171 ? -21.319 18.062 2.221 1.00 96.31 171 ASP A O 1
ATOM 1368 N N . GLY A 1 172 ? -19.903 16.336 2.503 1.00 94.44 172 GLY A N 1
ATOM 1369 C CA . GLY A 1 172 ? -20.551 15.390 1.607 1.00 94.44 172 GLY A CA 1
ATOM 1370 C C . GLY A 1 172 ? -20.219 15.618 0.134 1.00 94.44 172 GLY A C 1
ATOM 1371 O O . GLY A 1 172 ? -21.007 15.189 -0.716 1.00 94.44 172 GLY A O 1
ATOM 1372 N N . ASP A 1 173 ? -19.126 16.319 -0.185 1.00 94.31 173 ASP A N 1
ATOM 1373 C CA . ASP A 1 173 ? -18.717 16.609 -1.563 1.00 94.31 173 ASP A CA 1
ATOM 1374 C C . ASP A 1 173 ? -17.897 15.476 -2.221 1.00 94.31 173 ASP A C 1
ATOM 1376 O O . ASP A 1 173 ? -17.558 15.550 -3.409 1.00 94.31 173 ASP A O 1
ATOM 1380 N N . GLY A 1 174 ? -17.610 14.401 -1.477 1.00 91.31 174 GLY A N 1
ATOM 1381 C CA . GLY A 1 174 ? -16.808 13.266 -1.928 1.00 91.31 174 GLY A CA 1
ATOM 1382 C C . GLY A 1 174 ? -15.296 13.479 -1.800 1.00 91.31 174 GLY A C 1
ATOM 1383 O O . GLY A 1 174 ? -14.524 12.603 -2.206 1.00 91.31 174 GLY A O 1
ATOM 1384 N N . ARG A 1 175 ? -14.850 14.609 -1.243 1.00 94.88 175 ARG A N 1
ATOM 1385 C CA . ARG A 1 175 ? -13.462 14.883 -0.867 1.00 94.88 175 ARG A CA 1
ATOM 1386 C C . ARG A 1 175 ? -13.326 14.785 0.644 1.00 94.88 175 ARG A C 1
ATOM 1388 O O . ARG A 1 175 ? -14.183 15.176 1.419 1.00 94.88 175 ARG A O 1
ATOM 1395 N N . MET A 1 176 ? -12.217 14.211 1.077 1.00 97.25 176 MET A N 1
ATOM 1396 C CA . MET A 1 176 ? -11.940 14.056 2.496 1.00 97.25 176 MET A CA 1
ATOM 1397 C C . MET A 1 176 ? -11.380 15.374 3.043 1.00 97.25 176 MET A C 1
ATOM 1399 O O . MET A 1 176 ? -10.458 15.948 2.466 1.00 97.25 176 MET A O 1
ATOM 1403 N N . ASP A 1 177 ? -11.904 15.825 4.180 1.00 96.38 177 ASP A N 1
ATOM 1404 C CA . ASP A 1 177 ? -11.535 17.086 4.838 1.00 96.38 177 ASP A CA 1
ATOM 1405 C C . ASP A 1 177 ? -10.600 16.882 6.028 1.00 96.38 177 ASP A C 1
ATOM 1407 O O . ASP A 1 177 ? -9.791 17.741 6.388 1.00 96.38 177 ASP A O 1
ATOM 1411 N N . GLU A 1 178 ? -10.761 15.751 6.708 1.00 96.81 178 GLU A N 1
ATOM 1412 C CA . GLU A 1 178 ? -10.070 15.444 7.949 1.00 96.81 178 GLU A CA 1
ATOM 1413 C C . GLU A 1 178 ? -9.498 14.038 7.902 1.00 96.81 178 GLU A C 1
ATOM 1415 O O . GLU A 1 178 ? -10.094 13.115 7.350 1.00 96.81 178 GLU A O 1
ATOM 1420 N N . ALA A 1 179 ? -8.351 13.871 8.553 1.00 97.38 179 ALA A N 1
ATOM 1421 C CA . ALA A 1 179 ? -7.773 12.569 8.794 1.00 97.38 179 ALA A CA 1
ATOM 1422 C C . ALA A 1 179 ? -7.294 12.450 10.245 1.00 97.38 179 ALA A C 1
ATOM 1424 O O . ALA A 1 179 ? -6.587 13.324 10.764 1.00 97.38 179 ALA A O 1
ATOM 1425 N N . VAL A 1 180 ? -7.627 11.331 10.879 1.00 97.12 180 VAL A N 1
ATOM 1426 C CA . VAL A 1 180 ? -7.188 10.953 12.229 1.00 97.12 180 VAL A CA 1
ATOM 1427 C C . VAL A 1 180 ? -6.237 9.764 12.122 1.00 97.12 180 VAL A C 1
ATOM 1429 O O . VAL A 1 180 ? -6.396 8.913 11.250 1.00 97.12 180 VAL A O 1
ATOM 1432 N N . THR A 1 181 ? -5.212 9.707 12.976 1.00 97.88 181 THR A N 1
ATOM 1433 C CA . THR A 1 181 ? -4.384 8.499 13.099 1.00 97.88 181 THR A CA 1
ATOM 1434 C C . THR A 1 181 ? -5.191 7.491 13.892 1.00 97.88 181 THR A C 1
ATOM 1436 O O . THR A 1 181 ? -5.383 7.692 15.088 1.00 97.88 181 THR A O 1
ATOM 1439 N N . TRP A 1 182 ? -5.673 6.456 13.212 1.00 98.56 182 TRP A N 1
ATOM 1440 C CA . TRP A 1 182 ? -6.491 5.412 13.815 1.00 98.56 182 TRP A CA 1
ATOM 1441 C C . TRP A 1 182 ? -5.622 4.317 14.445 1.00 98.56 182 TRP A C 1
ATOM 1443 O O . TRP A 1 182 ? -5.925 3.847 15.533 1.00 98.56 182 TRP A O 1
ATOM 1453 N N . ALA A 1 183 ? -4.504 3.961 13.809 1.00 98.25 183 ALA A N 1
ATOM 1454 C CA . ALA A 1 183 ? -3.458 3.114 14.387 1.00 98.25 183 ALA A CA 1
ATOM 1455 C C . ALA A 1 183 ? -2.083 3.586 13.895 1.00 98.25 183 ALA A C 1
ATOM 1457 O O . ALA A 1 183 ? -1.968 4.010 12.747 1.00 98.25 183 ALA A O 1
ATOM 1458 N N . ASP A 1 184 ? -1.048 3.518 14.722 1.00 95.81 184 ASP A N 1
ATOM 1459 C CA . ASP A 1 184 ? 0.332 3.883 14.386 1.00 95.81 184 ASP A CA 1
ATOM 1460 C C . ASP A 1 184 ? 1.336 2.836 14.883 1.00 95.81 184 ASP A C 1
ATOM 1462 O O . ASP A 1 184 ? 0.952 1.739 15.285 1.00 95.81 184 ASP A O 1
ATOM 1466 N N . GLU A 1 185 ? 2.628 3.145 14.741 1.00 93.00 185 GLU A N 1
ATOM 1467 C CA . GLU A 1 185 ? 3.739 2.257 15.093 1.00 93.00 185 GLU A CA 1
ATOM 1468 C C . GLU A 1 185 ? 3.642 0.872 14.419 1.00 93.00 185 GLU A C 1
ATOM 1470 O O . GLU A 1 185 ? 4.008 -0.154 14.993 1.00 93.00 185 GLU A O 1
ATOM 1475 N N . LEU A 1 186 ? 3.154 0.832 13.174 1.00 93.31 186 LEU A N 1
ATOM 1476 C CA . LEU A 1 186 ? 3.026 -0.395 12.386 1.00 93.31 186 LEU A CA 1
ATOM 1477 C C . LEU A 1 186 ? 4.283 -0.633 11.551 1.00 93.31 186 LEU A C 1
ATOM 1479 O O . LEU A 1 186 ? 4.904 0.312 11.093 1.00 93.31 186 LEU A O 1
ATOM 1483 N N . ASP A 1 187 ? 4.645 -1.891 11.310 1.00 90.25 187 ASP A N 1
ATOM 1484 C CA . ASP A 1 187 ? 5.839 -2.253 10.534 1.00 90.25 187 ASP A CA 1
ATOM 1485 C C . ASP A 1 187 ? 5.503 -2.476 9.056 1.00 90.25 187 ASP A C 1
ATOM 1487 O O . ASP A 1 187 ? 5.142 -3.592 8.680 1.00 90.25 187 ASP A O 1
ATOM 1491 N N . HIS A 1 188 ? 5.637 -1.448 8.214 1.00 91.31 188 HIS A N 1
ATOM 1492 C CA . HIS A 1 188 ? 5.272 -1.512 6.791 1.00 91.31 188 HIS A CA 1
ATOM 1493 C C . HIS A 1 188 ? 3.860 -2.080 6.592 1.00 91.31 188 HIS A C 1
ATOM 1495 O O . HIS A 1 188 ? 3.682 -3.208 6.108 1.00 91.31 188 HIS A O 1
ATOM 1501 N N . VAL A 1 189 ? 2.849 -1.326 7.030 1.00 94.38 189 VAL A N 1
ATOM 1502 C CA . VAL A 1 189 ? 1.454 -1.705 6.778 1.00 94.38 189 VAL A CA 1
ATOM 1503 C C . VAL A 1 189 ? 1.214 -1.720 5.271 1.00 94.38 189 VAL A C 1
ATOM 1505 O O . VAL A 1 189 ? 1.627 -0.800 4.573 1.00 94.38 189 VAL A O 1
ATOM 1508 N N . GLN A 1 190 ? 0.596 -2.784 4.767 1.00 93.38 190 GLN A N 1
ATOM 1509 C CA . GLN A 1 190 ? 0.486 -3.027 3.327 1.00 93.38 190 GLN A CA 1
ATOM 1510 C C . GLN A 1 190 ? -0.942 -3.168 2.843 1.00 93.38 190 GLN A C 1
ATOM 1512 O O . GLN A 1 190 ? -1.302 -2.541 1.858 1.00 93.38 190 GLN A O 1
ATOM 1517 N N . GLY A 1 191 ? -1.732 -4.017 3.493 1.00 95.69 191 GLY A N 1
ATOM 1518 C CA . GLY A 1 191 ? -3.105 -4.285 3.091 1.00 95.69 191 GLY A CA 1
ATOM 1519 C C . GLY A 1 191 ? -4.041 -4.280 4.285 1.00 95.69 191 GLY A C 1
ATOM 1520 O O . GLY A 1 191 ? -3.649 -4.672 5.389 1.00 95.69 191 GLY A O 1
ATOM 1521 N N . LEU A 1 192 ? -5.276 -3.853 4.050 1.00 98.12 192 LEU A N 1
ATOM 1522 C CA . LEU A 1 192 ? -6.333 -3.768 5.047 1.00 98.12 192 LEU A CA 1
ATOM 1523 C C . LEU A 1 192 ? -7.528 -4.631 4.638 1.00 98.12 192 LEU A C 1
ATOM 1525 O O . LEU A 1 192 ? -7.855 -4.770 3.462 1.00 98.12 192 LEU A O 1
ATOM 1529 N N . LEU A 1 193 ? -8.221 -5.189 5.626 1.00 97.81 193 LEU A N 1
ATOM 1530 C CA . LEU A 1 193 ? -9.506 -5.853 5.424 1.00 97.81 193 LEU A CA 1
ATOM 1531 C C . LEU A 1 193 ? -10.435 -5.571 6.608 1.00 97.81 193 LEU A C 1
ATOM 1533 O O . LEU A 1 193 ? -10.162 -6.034 7.717 1.00 97.81 193 LEU A O 1
ATOM 1537 N N . PRO A 1 194 ? -11.556 -4.866 6.401 1.00 97.38 194 PRO A N 1
ATOM 1538 C CA . PRO A 1 194 ? -12.573 -4.709 7.429 1.00 97.38 194 PRO A CA 1
ATOM 1539 C C . PRO A 1 194 ? -13.181 -6.056 7.821 1.00 97.38 194 PRO A C 1
ATOM 1541 O O . PRO A 1 194 ? -13.681 -6.809 6.980 1.00 97.38 194 PRO A O 1
ATOM 1544 N N . MET A 1 195 ? -13.134 -6.377 9.114 1.00 94.44 195 MET A N 1
ATOM 1545 C CA . MET A 1 195 ? -13.722 -7.602 9.656 1.00 94.44 195 MET A CA 1
ATOM 1546 C C . MET A 1 195 ? -14.063 -7.449 11.136 1.00 94.44 195 MET A C 1
ATOM 1548 O O . MET A 1 195 ? -13.335 -6.818 11.892 1.00 94.44 195 MET A O 1
ATOM 1552 N N . HIS A 1 196 ? -15.156 -8.074 11.580 1.00 93.94 196 HIS A N 1
ATOM 1553 C CA . HIS A 1 196 ? -15.530 -8.165 13.002 1.00 93.94 196 HIS A CA 1
ATOM 1554 C C . HIS A 1 196 ? -15.573 -6.812 13.758 1.00 93.94 196 HIS A C 1
ATOM 1556 O O . HIS A 1 196 ? -15.307 -6.743 14.967 1.00 93.94 196 HIS A O 1
ATOM 1562 N N . GLY A 1 197 ? -15.934 -5.733 13.054 1.00 95.38 197 GLY A N 1
ATOM 1563 C CA . GLY A 1 197 ? -15.969 -4.365 13.584 1.00 95.38 197 GLY A CA 1
ATOM 1564 C C . GLY A 1 197 ? -14.585 -3.766 13.859 1.00 95.38 197 GLY A C 1
ATOM 1565 O O . GLY A 1 197 ? -14.469 -2.899 14.719 1.00 95.38 197 GLY A O 1
ATOM 1566 N N . GLY A 1 198 ? -13.546 -4.278 13.200 1.00 97.56 198 GLY A N 1
ATOM 1567 C CA . GLY A 1 198 ? -12.170 -3.792 13.217 1.00 97.56 198 GLY A CA 1
ATOM 1568 C C . GLY A 1 198 ? -11.513 -3.997 11.847 1.00 97.56 198 GLY A C 1
ATOM 1569 O O . GLY A 1 198 ? -12.204 -4.196 10.845 1.00 97.56 198 GLY A O 1
ATOM 1570 N N . LEU A 1 199 ? -10.183 -3.983 11.802 1.00 98.31 199 LEU A N 1
ATOM 1571 C CA . LEU A 1 199 ? -9.389 -4.201 10.594 1.00 98.31 199 LEU A CA 1
ATOM 1572 C C . LEU A 1 199 ? -8.410 -5.355 10.797 1.00 98.31 199 LEU A C 1
ATOM 1574 O O . LEU A 1 199 ? -7.693 -5.410 11.793 1.00 98.31 199 LEU A O 1
ATOM 1578 N N . LEU A 1 200 ? -8.322 -6.242 9.814 1.00 97.94 200 LEU A N 1
ATOM 1579 C CA . LEU A 1 200 ? -7.113 -7.018 9.591 1.00 97.94 200 LEU A CA 1
ATOM 1580 C C . LEU A 1 200 ? -6.101 -6.120 8.877 1.00 97.94 200 LEU A C 1
ATOM 1582 O O . LEU A 1 200 ? -6.457 -5.478 7.890 1.00 97.94 200 LEU A O 1
ATOM 1586 N N . ALA A 1 201 ? -4.858 -6.102 9.337 1.00 97.62 201 ALA A N 1
ATOM 1587 C CA . ALA A 1 201 ? -3.762 -5.398 8.692 1.00 97.62 201 ALA A CA 1
ATOM 1588 C C . ALA A 1 201 ? -2.613 -6.371 8.425 1.00 97.62 201 ALA A C 1
ATOM 1590 O O . ALA A 1 201 ? -2.133 -7.044 9.342 1.00 97.62 201 ALA A O 1
ATOM 1591 N N . THR A 1 202 ? -2.161 -6.444 7.175 1.00 95.50 202 THR A N 1
ATOM 1592 C CA . THR A 1 202 ? -0.926 -7.154 6.841 1.00 95.50 202 THR A CA 1
ATOM 1593 C C . THR A 1 202 ? 0.250 -6.199 6.980 1.00 95.50 202 THR A C 1
ATOM 1595 O O . THR A 1 202 ? 0.224 -5.068 6.489 1.00 95.50 202 THR A O 1
ATOM 1598 N N . THR A 1 203 ? 1.276 -6.648 7.690 1.00 92.62 203 THR A N 1
ATOM 1599 C CA . THR A 1 203 ? 2.508 -5.903 7.936 1.00 92.62 203 THR A CA 1
ATOM 1600 C C . THR A 1 203 ? 3.700 -6.768 7.527 1.00 92.62 203 THR A C 1
ATOM 1602 O O . THR A 1 203 ? 3.559 -7.953 7.206 1.00 92.62 203 THR A O 1
ATOM 1605 N N . ARG A 1 204 ? 4.906 -6.201 7.522 1.00 88.62 204 ARG A N 1
ATOM 1606 C CA . ARG A 1 204 ? 6.126 -6.944 7.173 1.00 88.62 204 ARG A CA 1
ATOM 1607 C C . ARG A 1 204 ? 6.426 -8.095 8.141 1.00 88.62 204 ARG A C 1
ATOM 1609 O O . ARG A 1 204 ? 6.991 -9.110 7.730 1.00 88.62 204 ARG A O 1
ATOM 1616 N N . THR A 1 205 ? 6.054 -7.958 9.412 1.00 87.56 205 THR A N 1
ATOM 1617 C CA . THR A 1 205 ? 6.372 -8.929 10.475 1.00 87.56 205 THR A CA 1
ATOM 1618 C C . THR A 1 205 ? 5.163 -9.656 11.047 1.00 87.56 205 THR A C 1
ATOM 1620 O O . THR A 1 205 ? 5.346 -10.656 11.744 1.00 87.56 205 THR A O 1
ATOM 1623 N N . ALA A 1 206 ? 3.937 -9.221 10.757 1.00 92.19 206 ALA A N 1
ATOM 1624 C CA . ALA A 1 206 ? 2.743 -9.828 11.324 1.00 92.19 206 ALA A CA 1
ATOM 1625 C C . ALA A 1 206 ? 1.495 -9.662 10.446 1.00 92.19 206 ALA A C 1
ATOM 1627 O O . ALA A 1 206 ? 1.415 -8.815 9.561 1.00 92.19 206 ALA A O 1
ATOM 1628 N N . ILE A 1 207 ? 0.484 -10.470 10.750 1.00 95.31 207 ILE A N 1
ATOM 1629 C CA . ILE A 1 207 ? -0.906 -10.163 10.415 1.00 95.31 207 ILE A CA 1
ATOM 1630 C C . ILE A 1 207 ? -1.573 -9.753 11.723 1.00 95.31 207 ILE A C 1
ATOM 1632 O O . ILE A 1 207 ? -1.593 -10.535 12.678 1.00 95.31 207 ILE A O 1
ATOM 1636 N N . LEU A 1 208 ? -2.082 -8.528 11.774 1.00 97.38 208 LEU A N 1
ATOM 1637 C CA . LEU A 1 208 ? -2.668 -7.923 12.964 1.00 97.38 208 LEU A CA 1
ATOM 1638 C C . LEU A 1 208 ? -4.185 -7.837 12.819 1.00 97.38 208 LEU A C 1
ATOM 1640 O O . LEU A 1 208 ? -4.684 -7.486 11.758 1.00 97.38 208 LEU A O 1
ATOM 1644 N N . PHE A 1 209 ? -4.910 -8.101 13.899 1.00 98.25 209 PHE A N 1
ATOM 1645 C CA . PHE A 1 209 ? -6.281 -7.652 14.082 1.00 98.25 209 PHE A CA 1
ATOM 1646 C C . PHE A 1 209 ? -6.276 -6.405 14.966 1.00 98.25 209 PHE A C 1
ATOM 1648 O O . PHE A 1 209 ? -5.746 -6.423 16.078 1.00 98.25 209 PHE A O 1
ATOM 1655 N N . LEU A 1 210 ? -6.856 -5.331 14.448 1.00 98.56 210 LEU A N 1
ATOM 1656 C CA . LEU A 1 210 ? -6.927 -4.016 15.063 1.00 98.56 210 LEU A CA 1
ATOM 1657 C C . LEU A 1 210 ? -8.390 -3.660 15.307 1.00 98.56 210 LEU A C 1
ATOM 1659 O O . LEU A 1 210 ? -9.228 -3.893 14.433 1.00 98.56 210 LEU A O 1
ATOM 1663 N N . LYS A 1 211 ? -8.724 -3.077 16.455 1.00 98.44 211 LYS A N 1
ATOM 1664 C CA . LYS A 1 211 ? -10.100 -2.651 16.735 1.00 98.44 211 LYS A CA 1
ATOM 1665 C C . LYS A 1 211 ? -10.137 -1.478 17.702 1.00 98.44 211 LYS A C 1
ATOM 1667 O O . LYS A 1 211 ? -9.321 -1.425 18.608 1.00 98.44 211 LYS A O 1
ATOM 1672 N N . ASP A 1 212 ? -11.108 -0.602 17.473 1.00 98.25 212 ASP A N 1
ATOM 1673 C CA . ASP A 1 212 ? -11.557 0.450 18.384 1.00 98.25 212 ASP A CA 1
ATOM 1674 C C . ASP A 1 212 ? -12.770 -0.083 19.168 1.00 98.25 212 ASP A C 1
ATOM 1676 O O . ASP A 1 212 ? -13.775 -0.499 18.567 1.00 98.25 212 ASP A O 1
ATOM 1680 N N . THR A 1 213 ? -12.660 -0.153 20.493 1.00 97.94 213 THR A N 1
ATOM 1681 C CA . THR A 1 213 ? -13.694 -0.698 21.380 1.00 97.94 213 THR A CA 1
ATOM 1682 C C . THR A 1 213 ? -14.439 0.350 22.199 1.00 97.94 213 THR A C 1
ATOM 1684 O O . THR A 1 213 ? -15.518 0.031 22.714 1.00 97.94 213 THR A O 1
ATOM 1687 N N . ASP A 1 214 ? -13.933 1.581 22.283 1.00 97.62 214 ASP A N 1
ATOM 1688 C CA . ASP A 1 214 ? -14.522 2.659 23.084 1.00 97.62 214 ASP A CA 1
ATOM 1689 C C . ASP A 1 214 ? -15.101 3.816 22.248 1.00 97.62 214 ASP A C 1
ATOM 1691 O O . ASP A 1 214 ? -15.863 4.636 22.773 1.00 97.62 214 ASP A O 1
ATOM 1695 N N . GLY A 1 215 ? -14.866 3.805 20.936 1.00 95.88 215 GLY A N 1
ATOM 1696 C CA . GLY A 1 215 ? -15.416 4.749 19.973 1.00 95.88 215 GLY A CA 1
ATOM 1697 C C . GLY A 1 215 ? -14.676 6.083 19.929 1.00 95.88 215 GLY A C 1
ATOM 1698 O O . GLY A 1 215 ? -15.281 7.076 19.511 1.00 95.88 215 GLY A O 1
ATOM 1699 N N . ASP A 1 216 ? -13.416 6.136 20.369 1.00 97.44 216 ASP A N 1
ATOM 1700 C CA . ASP A 1 216 ? -12.578 7.337 20.288 1.00 97.44 216 ASP A CA 1
ATOM 1701 C C . ASP A 1 216 ? -11.897 7.531 18.914 1.00 97.44 216 ASP A C 1
ATOM 1703 O O . ASP A 1 216 ? -11.155 8.501 18.713 1.00 97.44 216 ASP A O 1
ATOM 1707 N N . ASP A 1 217 ? -12.208 6.651 17.953 1.00 96.56 217 ASP A N 1
ATOM 1708 C CA . ASP A 1 217 ? -11.606 6.576 16.624 1.00 96.56 217 ASP A CA 1
ATOM 1709 C C . ASP A 1 217 ? -10.092 6.303 16.664 1.00 96.56 217 ASP A C 1
ATOM 1711 O O . ASP A 1 217 ? -9.330 6.777 15.807 1.00 96.56 217 ASP A O 1
ATOM 1715 N N . LYS A 1 218 ? -9.665 5.473 17.622 1.00 97.88 218 LYS A N 1
ATOM 1716 C CA . LYS A 1 218 ? -8.346 4.841 17.667 1.00 97.88 218 LYS A CA 1
ATOM 1717 C C . LYS A 1 218 ? -8.459 3.360 17.994 1.00 97.88 218 LYS A C 1
ATOM 1719 O O . LYS A 1 218 ? -9.303 2.922 18.763 1.00 97.88 218 LYS A O 1
ATOM 1724 N N . ALA A 1 219 ? -7.579 2.566 17.401 1.00 98.12 219 ALA A N 1
ATOM 1725 C CA . ALA A 1 219 ? -7.473 1.159 17.733 1.00 98.12 219 ALA A CA 1
ATOM 1726 C C . ALA A 1 219 ? -6.812 0.991 19.110 1.00 98.12 219 ALA A C 1
ATOM 1728 O O . ALA A 1 219 ? -5.626 1.275 19.275 1.00 98.12 219 ALA A O 1
ATOM 1729 N N . ASP A 1 220 ? -7.565 0.491 20.083 1.00 97.62 220 ASP A N 1
ATOM 1730 C CA . ASP A 1 220 ? -7.082 0.111 21.414 1.00 97.62 220 ASP A CA 1
ATOM 1731 C C . ASP A 1 220 ? -6.761 -1.392 21.509 1.00 97.62 220 ASP A C 1
ATOM 1733 O O . ASP A 1 220 ? -5.999 -1.832 22.374 1.00 97.62 220 ASP A O 1
ATOM 1737 N N . VAL A 1 221 ? -7.284 -2.192 20.578 1.00 98.19 221 VAL A N 1
ATOM 1738 C CA . VAL A 1 221 ? -6.925 -3.602 20.412 1.00 98.19 221 VAL A CA 1
ATOM 1739 C C . VAL A 1 221 ? -5.907 -3.737 19.292 1.00 98.19 221 VAL A C 1
ATOM 1741 O O . VAL A 1 221 ? -6.189 -3.386 18.150 1.00 98.19 221 VAL A O 1
ATOM 1744 N N . VAL A 1 222 ? -4.756 -4.333 19.613 1.00 97.50 222 VAL A N 1
ATOM 1745 C CA . VAL A 1 222 ? -3.722 -4.737 18.651 1.00 97.50 222 VAL A CA 1
ATOM 1746 C C . VAL A 1 222 ? -3.345 -6.188 18.918 1.00 97.50 222 VAL A C 1
ATOM 1748 O O . VAL A 1 222 ? -2.580 -6.496 19.832 1.00 97.50 222 VAL A O 1
ATOM 1751 N N . GLN A 1 223 ? -3.913 -7.104 18.139 1.00 97.75 223 GLN A N 1
ATOM 1752 C CA . GLN A 1 223 ? -3.729 -8.539 18.325 1.00 97.75 223 GLN A CA 1
ATOM 1753 C C . GLN A 1 223 ? -2.998 -9.157 17.126 1.00 97.75 223 GLN A C 1
ATOM 1755 O O . GLN A 1 223 ? -3.574 -9.232 16.042 1.00 97.75 223 GLN A O 1
ATOM 1760 N N . PRO A 1 224 ? -1.774 -9.685 17.287 1.00 96.56 224 PRO A N 1
ATOM 1761 C CA . PRO A 1 224 ? -1.146 -10.470 16.234 1.00 96.56 224 PRO A CA 1
ATOM 1762 C C . PRO A 1 224 ? -1.874 -11.810 16.071 1.00 96.56 224 PRO A C 1
ATOM 1764 O O . PRO A 1 224 ? -1.975 -12.598 17.013 1.00 96.56 224 PRO A O 1
ATOM 1767 N N . LEU A 1 225 ? -2.379 -12.073 14.867 1.00 95.19 225 LEU A N 1
ATOM 1768 C CA . LEU A 1 225 ? -2.950 -13.366 14.478 1.00 95.19 225 LEU A CA 1
ATOM 1769 C C . LEU A 1 225 ? -1.887 -14.301 13.896 1.00 95.19 225 LEU A C 1
ATOM 1771 O O . LEU A 1 225 ? -1.980 -15.519 14.030 1.00 95.19 225 LEU A O 1
ATOM 1775 N N . TYR A 1 226 ? -0.864 -13.725 13.267 1.00 92.75 226 TYR A N 1
ATOM 1776 C CA . TYR A 1 226 ? 0.288 -14.438 12.732 1.00 92.75 226 TYR A CA 1
ATOM 1777 C C . TYR A 1 226 ? 1.540 -13.577 12.890 1.00 92.75 226 TYR A C 1
ATOM 1779 O O . TYR A 1 226 ? 1.474 -12.365 12.700 1.00 92.75 226 TYR A O 1
ATOM 1787 N N . ILE A 1 227 ? 2.676 -14.197 13.218 1.00 90.75 227 ILE A N 1
ATOM 1788 C CA . ILE A 1 227 ? 3.979 -13.533 13.337 1.00 90.75 227 ILE A CA 1
ATOM 1789 C C . ILE A 1 227 ? 4.961 -14.234 12.403 1.00 90.75 227 ILE A C 1
ATOM 1791 O O . ILE A 1 227 ? 5.082 -15.462 12.414 1.00 90.75 227 ILE A O 1
ATOM 1795 N N . ARG A 1 228 ? 5.678 -13.445 11.606 1.00 80.81 228 ARG A N 1
ATOM 1796 C CA . ARG A 1 228 ? 6.711 -13.912 10.686 1.00 80.81 228 ARG A CA 1
ATOM 1797 C C . ARG A 1 228 ? 8.087 -13.743 11.329 1.00 80.81 228 ARG A C 1
ATOM 1799 O O . ARG A 1 228 ? 8.538 -12.626 11.551 1.00 80.81 228 ARG A O 1
ATOM 1806 N N . ASN A 1 229 ? 8.776 -14.858 11.569 1.00 70.56 229 ASN A N 1
ATOM 1807 C CA . ASN A 1 229 ? 10.069 -14.861 12.267 1.00 70.56 229 ASN A CA 1
ATOM 1808 C C . ASN A 1 229 ? 11.257 -14.358 11.416 1.00 70.56 229 ASN A C 1
ATOM 1810 O O . ASN A 1 229 ? 12.292 -14.024 11.979 1.00 70.56 229 ASN A O 1
ATOM 1814 N N . GLU A 1 230 ? 11.122 -14.281 10.084 1.00 66.56 230 GLU A N 1
ATOM 1815 C CA . GLU A 1 230 ? 12.189 -13.836 9.168 1.00 66.56 230 GLU A CA 1
ATOM 1816 C C . GLU A 1 230 ? 11.635 -12.985 8.004 1.00 66.56 230 GLU A C 1
ATOM 1818 O O . GLU A 1 230 ? 11.295 -13.513 6.936 1.00 66.56 230 GLU A O 1
ATOM 1823 N N . PRO A 1 231 ? 11.518 -11.656 8.161 1.00 64.25 231 PRO A N 1
ATOM 1824 C CA . PRO A 1 231 ? 11.160 -10.762 7.066 1.00 64.25 231 PRO A CA 1
ATOM 1825 C C . PRO A 1 231 ? 12.398 -10.490 6.196 1.00 64.25 231 PRO A C 1
ATOM 1827 O O . PRO A 1 231 ? 12.994 -9.420 6.261 1.00 64.25 231 PRO A O 1
ATOM 1830 N N . GLY A 1 232 ? 12.825 -11.474 5.400 1.00 59.81 232 GLY A N 1
ATOM 1831 C CA . GLY A 1 232 ? 14.104 -11.409 4.678 1.00 59.81 232 GLY A CA 1
ATOM 1832 C C . GLY A 1 232 ? 14.245 -10.280 3.642 1.00 59.81 232 GLY A C 1
ATOM 1833 O O . GLY A 1 232 ? 15.366 -9.994 3.243 1.00 59.81 232 GLY A O 1
ATOM 1834 N N . HIS A 1 233 ? 13.151 -9.646 3.196 1.00 67.12 233 HIS A N 1
ATOM 1835 C CA . HIS A 1 233 ? 13.155 -8.607 2.151 1.00 67.12 233 HIS A CA 1
ATOM 1836 C C . HIS A 1 233 ? 12.011 -7.600 2.335 1.00 67.12 233 HIS A C 1
ATOM 1838 O O . HIS A 1 233 ? 10.914 -8.001 2.694 1.00 67.12 233 HIS A O 1
ATOM 1844 N N . ASN A 1 234 ? 12.196 -6.317 2.007 1.00 68.50 234 ASN A N 1
ATOM 1845 C CA . ASN A 1 234 ? 11.153 -5.286 2.186 1.00 68.50 234 ASN A CA 1
ATOM 1846 C C . ASN A 1 234 ? 10.128 -5.196 1.036 1.00 68.50 234 ASN A C 1
ATOM 1848 O O . ASN A 1 234 ? 9.155 -4.464 1.150 1.00 68.50 234 ASN A O 1
ATOM 1852 N N . GLN A 1 235 ? 10.347 -5.902 -0.079 1.00 64.88 235 GLN A N 1
ATOM 1853 C CA . GLN A 1 235 ? 9.620 -5.688 -1.344 1.00 64.88 235 GLN A CA 1
ATOM 1854 C C . GLN A 1 235 ? 8.692 -6.849 -1.754 1.00 64.88 235 GLN A C 1
ATOM 1856 O O . GLN A 1 235 ? 7.987 -6.740 -2.747 1.00 64.88 235 GLN A O 1
ATOM 1861 N N . LEU A 1 236 ? 8.663 -7.950 -0.993 1.00 72.19 236 LEU A N 1
ATOM 1862 C CA . LEU A 1 236 ? 7.898 -9.171 -1.298 1.00 72.19 236 LEU A CA 1
ATOM 1863 C C . LEU A 1 236 ? 7.210 -9.687 -0.031 1.00 72.19 236 LEU A C 1
ATOM 1865 O O . LEU A 1 236 ? 7.628 -10.670 0.591 1.00 72.19 236 LEU A O 1
ATOM 1869 N N . GLN A 1 237 ? 6.209 -8.940 0.407 1.00 79.88 237 GLN A N 1
ATOM 1870 C CA . GLN A 1 237 ? 5.520 -9.160 1.669 1.00 79.88 237 GLN A CA 1
ATOM 1871 C C . GLN A 1 237 ? 4.049 -9.520 1.440 1.00 79.88 237 GLN A C 1
ATOM 1873 O O . GLN A 1 237 ? 3.534 -9.411 0.329 1.00 79.88 237 GLN A O 1
ATOM 1878 N N . VAL A 1 238 ? 3.391 -10.023 2.489 1.00 84.12 238 VAL A N 1
ATOM 1879 C CA . VAL A 1 238 ? 1.962 -10.348 2.428 1.00 84.12 238 VAL A CA 1
ATOM 1880 C C . VAL A 1 238 ? 1.173 -9.045 2.309 1.00 84.12 238 VAL A C 1
ATOM 1882 O O . VAL A 1 238 ? 1.249 -8.180 3.183 1.00 84.12 238 VAL A O 1
ATOM 1885 N N . SER A 1 239 ? 0.385 -8.928 1.249 1.00 85.25 239 SER A N 1
ATOM 1886 C CA . SER A 1 239 ? -0.449 -7.766 0.951 1.00 85.25 239 SER A CA 1
ATOM 1887 C C . SER A 1 239 ? -1.867 -8.192 0.562 1.00 85.25 239 SER A C 1
ATOM 1889 O O . SER A 1 239 ? -2.135 -9.374 0.341 1.00 85.25 239 SER A O 1
ATOM 1891 N N . CYS A 1 240 ? -2.776 -7.217 0.496 1.00 87.38 240 CYS A N 1
ATOM 1892 C CA . CYS A 1 240 ? -4.124 -7.361 -0.062 1.00 87.38 240 CYS A CA 1
ATOM 1893 C C . CYS A 1 240 ? -4.968 -8.519 0.528 1.00 87.38 240 CYS A C 1
ATOM 1895 O O . CYS A 1 240 ? -5.439 -9.365 -0.237 1.00 87.38 240 CYS A O 1
ATOM 1897 N N . PRO A 1 241 ? -5.203 -8.586 1.855 1.00 93.31 241 PRO A N 1
ATOM 1898 C CA . PRO A 1 241 ? -6.131 -9.564 2.423 1.00 93.31 241 PRO A CA 1
ATOM 1899 C C . PRO A 1 241 ? -7.550 -9.355 1.870 1.00 93.31 241 PRO A C 1
ATOM 1901 O O . PRO A 1 241 ? -8.048 -8.231 1.798 1.00 93.31 241 PRO A O 1
ATOM 1904 N N . ARG A 1 242 ? -8.228 -10.436 1.467 1.00 92.31 242 ARG A N 1
ATOM 1905 C CA . ARG A 1 242 ? -9.582 -10.383 0.892 1.00 92.31 242 ARG A CA 1
ATOM 1906 C C . ARG A 1 242 ? -10.411 -11.560 1.374 1.00 92.31 242 ARG A C 1
ATOM 1908 O O . ARG A 1 242 ? -9.895 -12.658 1.523 1.00 92.31 242 ARG A O 1
ATOM 1915 N N . TRP A 1 243 ? -11.711 -11.335 1.528 1.00 89.81 243 TRP A N 1
ATOM 1916 C CA . TRP A 1 243 ? -12.661 -12.431 1.660 1.00 89.81 243 TRP A CA 1
ATOM 1917 C C . TRP A 1 243 ? -12.765 -13.207 0.345 1.00 89.81 243 TRP A C 1
ATOM 1919 O O . TRP A 1 243 ? -13.046 -12.632 -0.712 1.00 89.81 243 TRP A O 1
ATOM 1929 N N . GLY A 1 244 ? -12.574 -14.517 0.427 1.00 90.44 244 GLY A N 1
ATOM 1930 C CA . GLY A 1 244 ? -12.966 -15.473 -0.593 1.00 90.44 244 GLY A CA 1
ATOM 1931 C C . GLY A 1 244 ? -14.484 -15.658 -0.642 1.00 90.44 244 GLY A C 1
ATOM 1932 O O . GLY A 1 244 ? -15.214 -15.352 0.302 1.00 90.44 244 GLY A O 1
ATOM 1933 N N . LEU A 1 245 ? -14.975 -16.199 -1.761 1.00 91.50 245 LEU A N 1
ATOM 1934 C CA . LEU A 1 245 ? -16.401 -16.518 -1.950 1.00 91.50 245 LEU A CA 1
ATOM 1935 C C . LEU A 1 245 ? -16.916 -17.586 -0.969 1.00 91.50 245 LEU A C 1
ATOM 1937 O O . LEU A 1 245 ? -18.121 -17.734 -0.779 1.00 91.50 245 LEU A O 1
ATOM 1941 N N . ASP A 1 246 ? -16.003 -18.337 -0.364 1.00 92.38 246 ASP A N 1
ATOM 1942 C CA . ASP A 1 246 ? -16.240 -19.339 0.672 1.00 92.38 246 ASP A CA 1
ATOM 1943 C C . ASP A 1 246 ? -16.298 -18.748 2.091 1.00 92.38 246 ASP A C 1
ATOM 1945 O O . ASP A 1 246 ? -16.513 -19.488 3.051 1.00 92.38 246 ASP A O 1
ATOM 1949 N N . ASN A 1 247 ? -16.176 -17.423 2.228 1.00 87.62 247 ASN A N 1
ATOM 1950 C CA . ASN A 1 247 ? -16.045 -16.716 3.502 1.00 87.62 247 ASN A CA 1
ATOM 1951 C C . ASN A 1 247 ? -14.790 -17.129 4.292 1.00 87.62 247 ASN A C 1
ATOM 1953 O O . ASN A 1 247 ? -14.821 -17.164 5.524 1.00 87.62 247 ASN A O 1
ATOM 1957 N N . ALA A 1 248 ? -13.694 -17.438 3.595 1.00 88.00 248 ALA A N 1
ATOM 1958 C CA . ALA A 1 248 ? -12.362 -17.572 4.179 1.00 88.00 248 ALA A CA 1
ATOM 1959 C C . ALA A 1 248 ? -11.451 -16.407 3.755 1.00 88.00 248 ALA A C 1
ATOM 1961 O O . ALA A 1 248 ? -11.763 -15.683 2.809 1.00 88.00 248 ALA A O 1
ATOM 1962 N N . ILE A 1 249 ? -10.349 -16.216 4.484 1.00 83.25 249 ILE A N 1
ATOM 1963 C CA . ILE A 1 249 ? -9.264 -15.270 4.172 1.00 83.25 249 ILE A CA 1
ATOM 1964 C C . ILE A 1 249 ? -7.991 -16.088 3.988 1.00 83.25 249 ILE A C 1
ATOM 1966 O O . ILE A 1 249 ? -7.751 -16.960 4.857 1.00 83.25 249 ILE A O 1
#

pLDDT: mean 84.29, std 15.64, range [38.38, 98.56]